Protein AF-T1EH08-F1 (afdb_monomer)

Secondary structure (DSSP, 8-state):
----EEEEE---HHHHHHTGGGGTTS-HHHHSHHHHHHHHHHHHHHH--SEEEEEEEEHHHIIIIIHHHHHHTTEEEEEEE-STT--EEEEEEEETTTEEEEEEEEEE---TT-SS--S--EEEEEEEEESS--TT--EEEEEEE----TT-HHHHHHHHHHHHHHHHHHTTT---EEEEEEE----TTSHHHHHHHHS---GGGS--

Radius of gyration: 17.55 Å; Cα contacts (8 Å, |Δi|>4): 389; chains: 1; bounding box: 38×43×42 Å

pLDDT: mean 95.05, std 6.43, range [56.0, 98.94]

Mean predicted aligned error: 3.6 Å

Sequence (208 aa):
FKFSVASYNVLSQNLLETNKYLYKKCHPKHLSWQFRKNLLKEELSYYQPDIICMQEVHKNEFSRFFLPELQKLGYFGLYKKRTSDKEDGCATFFKHDKFLCMSSKPMEFHCKGVEVLNRDNVGLLMLLKPVEKLKDFRLCVANTHLLFNPKRGDVKLAQLMTLMAGIDDLTDGEEQAVVLCGDFNSQPRSGLYDFLLSGRLDCKDVAI

InterPro domains:
  IPR005135 Endonuclease/exonuclease/phosphatase [PF03372] (6-202)
  IPR036691 Endonuclease/exonuclease/phosphatase superfamily [G3DSA:3.60.10.10] (1-208)
  IPR036691 Endonuclease/exonuclease/phosphatase superfamily [SSF56219] (3-198)
  IPR050410 CCR4/nocturin mRNA turnover and transcription [PTHR12121] (2-205)

Nearest PDB structures (foldseek):
  6rw0-assembly1_A  TM=9.410E-01  e=2.538E-24  Homo sapiens
  6rvz-assembly1_A  TM=9.467E-01  e=8.280E-24  Homo sapiens
  5dv2-assembly1_A  TM=9.115E-01  e=1.975E-18  Homo sapiens
  6mal-assembly1_A  TM=8.605E-01  e=1.060E-16  Homo sapiens
  6bt1-assembly1_A  TM=8.560E-01  e=6.050E-16  Homo sapiens

Structure (mmCIF, N/CA/C/O backbone):
data_AF-T1EH08-F1
#
_entry.id   AF-T1EH08-F1
#
loop_
_atom_site.group_PDB
_atom_site.id
_atom_site.type_symbol
_atom_site.label_atom_id
_atom_site.label_alt_id
_atom_site.label_comp_id
_atom_site.label_asym_id
_atom_site.label_entity_id
_atom_site.label_seq_id
_atom_site.pdbx_PDB_ins_code
_atom_site.Cartn_x
_atom_site.Cartn_y
_atom_site.Cartn_z
_atom_site.occupancy
_atom_site.B_iso_or_equiv
_atom_site.auth_seq_id
_atom_site.auth_comp_id
_atom_site.auth_asym_id
_atom_site.auth_atom_id
_atom_site.pdbx_PDB_model_num
ATOM 1 N N . PHE A 1 1 ? -21.492 2.351 12.518 1.00 85.88 1 PHE A N 1
ATOM 2 C CA . PHE A 1 1 ? -20.121 2.707 12.127 1.00 85.88 1 PHE A CA 1
ATOM 3 C C . PHE A 1 1 ? -20.011 2.870 10.613 1.00 85.88 1 PHE A C 1
ATOM 5 O O . PHE A 1 1 ? -20.432 1.979 9.883 1.00 85.88 1 PHE A O 1
ATOM 12 N N . LYS A 1 2 ? -19.500 4.010 10.136 1.00 92.62 2 LYS A N 1
ATOM 13 C CA . LYS A 1 2 ? -19.167 4.267 8.723 1.00 92.62 2 LYS A CA 1
ATOM 14 C C . LYS A 1 2 ? -17.731 4.772 8.668 1.00 92.62 2 LYS A C 1
ATOM 16 O O . LYS A 1 2 ? -17.344 5.550 9.538 1.00 92.62 2 LYS A O 1
ATOM 21 N N . PHE A 1 3 ? -16.982 4.361 7.654 1.00 96.56 3 PHE A N 1
ATOM 22 C CA . PHE A 1 3 ? -15.613 4.817 7.459 1.00 96.56 3 PHE A CA 1
ATOM 23 C C . PHE A 1 3 ? -15.257 4.913 5.976 1.00 96.56 3 PHE A C 1
ATOM 25 O O . PHE A 1 3 ? -15.929 4.316 5.133 1.00 96.56 3 PHE A O 1
ATOM 32 N N . SER A 1 4 ? -14.214 5.675 5.665 1.00 98.50 4 SER A N 1
ATOM 33 C CA . SER A 1 4 ? -13.666 5.833 4.315 1.00 98.50 4 SER A CA 1
ATOM 34 C C . SER A 1 4 ? -12.276 5.208 4.189 1.00 98.50 4 SER A C 1
ATOM 36 O O . SER A 1 4 ? -11.519 5.124 5.156 1.00 98.50 4 SER A O 1
ATOM 38 N N . VAL A 1 5 ? -11.936 4.768 2.977 1.00 98.75 5 VAL A N 1
ATOM 39 C CA . VAL A 1 5 ? -10.638 4.163 2.661 1.00 98.75 5 VAL A CA 1
ATOM 40 C C . VAL A 1 5 ? -10.083 4.803 1.398 1.00 98.75 5 VAL A C 1
ATOM 42 O O . VAL A 1 5 ? -10.815 4.968 0.424 1.00 98.75 5 VAL A O 1
ATOM 45 N N . ALA A 1 6 ? -8.791 5.118 1.395 1.00 98.75 6 ALA A N 1
ATOM 46 C CA . ALA A 1 6 ? -8.049 5.459 0.188 1.00 98.75 6 ALA A CA 1
ATOM 47 C C . ALA A 1 6 ? -6.958 4.419 -0.086 1.00 98.75 6 ALA A C 1
ATOM 49 O O . ALA A 1 6 ? -6.254 3.998 0.831 1.00 98.75 6 ALA A O 1
ATOM 50 N N . SER A 1 7 ? -6.789 4.047 -1.355 1.00 98.81 7 SER A N 1
ATOM 51 C CA . SER A 1 7 ? -5.643 3.278 -1.849 1.00 98.81 7 SER A CA 1
ATOM 52 C C . SER A 1 7 ? -4.893 4.134 -2.862 1.00 98.81 7 SER A C 1
ATOM 54 O O . SER A 1 7 ? -5.507 4.577 -3.832 1.00 98.81 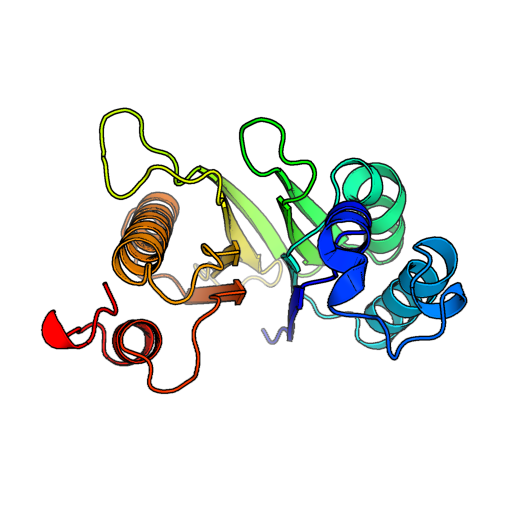7 SER A O 1
ATOM 56 N N . TYR A 1 8 ? -3.605 4.403 -2.635 1.00 98.75 8 TYR A N 1
ATOM 57 C CA . TYR A 1 8 ? -2.864 5.375 -3.437 1.00 98.75 8 TYR A CA 1
ATOM 58 C C . TYR A 1 8 ? -1.382 5.019 -3.621 1.00 98.75 8 TYR A C 1
ATOM 60 O O . TYR A 1 8 ? -0.586 5.071 -2.681 1.00 98.75 8 TYR A O 1
ATOM 68 N N . ASN A 1 9 ? -0.985 4.723 -4.858 1.00 98.75 9 ASN A N 1
ATOM 69 C CA . ASN A 1 9 ? 0.421 4.633 -5.239 1.00 98.75 9 ASN A CA 1
ATOM 70 C C . ASN A 1 9 ? 0.986 6.058 -5.401 1.00 98.75 9 ASN A C 1
ATOM 72 O O . ASN A 1 9 ? 0.584 6.790 -6.305 1.00 98.75 9 ASN A O 1
ATOM 76 N N . VAL A 1 10 ? 1.904 6.459 -4.513 1.00 98.56 10 VAL A N 1
ATOM 77 C CA . VAL A 1 10 ? 2.393 7.851 -4.416 1.00 98.56 10 VAL A CA 1
ATOM 78 C C . VAL A 1 10 ? 3.618 8.150 -5.288 1.00 98.56 1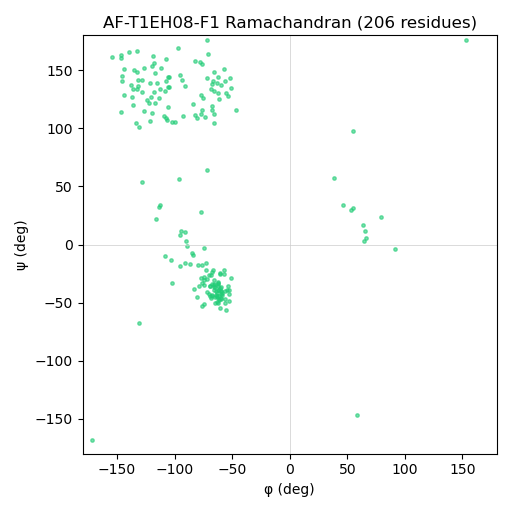0 VAL A C 1
ATOM 80 O O . VAL A 1 10 ? 4.142 9.270 -5.255 1.00 98.56 10 VAL A O 1
ATOM 83 N N . LEU A 1 11 ? 4.070 7.170 -6.077 1.00 98.56 11 LEU A N 1
ATOM 84 C CA . LEU A 1 11 ? 5.231 7.242 -6.962 1.00 98.56 11 LEU A CA 1
ATOM 85 C C . LEU A 1 11 ? 6.526 7.656 -6.239 1.00 98.56 11 LEU A C 1
ATOM 87 O O . LEU A 1 11 ? 6.830 8.845 -6.050 1.00 98.56 11 LEU A O 1
ATOM 91 N N . SER A 1 12 ? 7.344 6.667 -5.883 1.00 98.31 12 SER A N 1
ATOM 92 C CA . SER A 1 12 ? 8.634 6.902 -5.223 1.00 98.31 12 SER A CA 1
ATOM 93 C C . SER A 1 12 ? 9.543 7.758 -6.105 1.00 98.31 12 SER A C 1
ATOM 95 O O . SER A 1 12 ? 9.660 7.525 -7.309 1.00 98.31 12 SER A O 1
ATOM 97 N N . GLN A 1 13 ? 10.243 8.732 -5.512 1.00 98.25 13 GLN A N 1
ATOM 98 C CA . GLN A 1 13 ? 11.161 9.588 -6.268 1.00 98.25 13 GLN A CA 1
ATOM 99 C C . GLN A 1 13 ? 12.268 8.774 -6.952 1.00 98.25 13 GLN A C 1
ATOM 101 O O . GLN A 1 13 ? 12.571 9.026 -8.113 1.00 98.25 13 GLN A O 1
ATOM 106 N N . ASN A 1 14 ? 12.811 7.753 -6.286 1.00 96.94 14 ASN A N 1
ATOM 107 C CA . ASN A 1 14 ? 13.889 6.937 -6.851 1.00 96.94 14 ASN A CA 1
ATOM 108 C C . ASN A 1 14 ? 13.379 6.084 -8.020 1.00 96.94 14 ASN A C 1
ATOM 110 O O . ASN A 1 14 ? 14.089 5.904 -9.010 1.00 96.94 14 ASN A O 1
ATOM 114 N N . LEU A 1 15 ? 12.133 5.600 -7.947 1.00 97.19 15 LEU A N 1
ATOM 115 C CA . LEU A 1 15 ? 11.512 4.843 -9.037 1.00 97.19 15 LEU A CA 1
ATOM 116 C C . LEU A 1 15 ? 11.212 5.745 -10.236 1.00 97.19 15 LEU A C 1
ATOM 118 O O . LEU A 1 15 ? 11.531 5.372 -11.367 1.00 97.19 15 LEU A O 1
ATOM 122 N N . LEU A 1 16 ? 10.694 6.951 -9.987 1.00 98.06 16 LEU A N 1
ATOM 1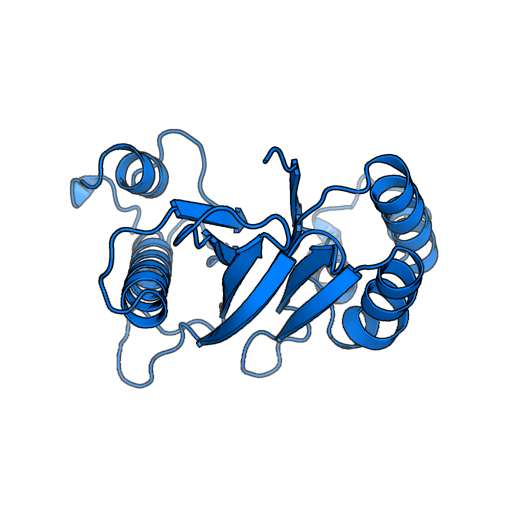23 C CA . LEU A 1 16 ? 10.508 7.986 -11.002 1.00 98.06 16 LEU A CA 1
ATOM 124 C C . LEU A 1 16 ? 11.837 8.307 -11.689 1.00 98.06 16 LEU A C 1
ATOM 126 O O . LEU A 1 16 ? 11.918 8.298 -12.915 1.00 98.06 16 LEU A O 1
ATOM 130 N N . GLU A 1 17 ? 12.888 8.572 -10.913 1.00 97.12 17 GLU A N 1
ATOM 131 C CA . GLU A 1 17 ? 14.189 8.974 -11.441 1.00 97.12 17 GLU A CA 1
ATOM 132 C C . GLU A 1 17 ? 14.868 7.873 -12.256 1.00 97.12 17 GLU A C 1
ATOM 134 O O . GLU A 1 17 ? 15.426 8.152 -13.320 1.00 97.12 17 GLU A O 1
ATOM 139 N N . THR A 1 18 ? 14.753 6.626 -11.801 1.00 96.56 18 THR A N 1
ATOM 140 C CA . THR A 1 18 ? 15.243 5.447 -12.529 1.00 96.56 18 THR A CA 1
ATOM 141 C C . THR A 1 18 ? 14.466 5.226 -13.831 1.00 96.56 18 THR A C 1
ATOM 143 O O . THR A 1 18 ? 15.026 4.768 -14.823 1.00 96.56 18 THR A O 1
ATOM 146 N N . ASN A 1 19 ? 13.187 5.615 -13.869 1.00 96.81 19 ASN A N 1
ATOM 147 C CA . ASN A 1 19 ? 12.303 5.443 -15.020 1.00 96.81 19 ASN A CA 1
ATOM 148 C C . ASN A 1 19 ? 11.896 6.776 -15.667 1.00 96.81 19 ASN A C 1
ATOM 150 O O . ASN A 1 19 ? 10.797 6.899 -16.209 1.00 96.81 19 ASN A O 1
ATOM 154 N N . LYS A 1 20 ? 12.788 7.781 -15.680 1.00 95.00 20 LYS A N 1
ATOM 155 C CA . LYS A 1 20 ? 12.513 9.124 -16.244 1.00 95.00 20 LYS A CA 1
ATOM 156 C C . LYS A 1 20 ? 11.947 9.093 -17.662 1.00 95.00 20 LYS A C 1
ATOM 158 O O . LYS A 1 20 ? 11.201 9.991 -18.050 1.00 95.00 20 LYS A O 1
ATOM 163 N N . TYR A 1 21 ? 12.282 8.063 -18.439 1.00 96.38 21 TYR A N 1
ATOM 164 C CA . TYR A 1 21 ? 11.788 7.887 -19.800 1.00 96.38 21 TYR A CA 1
ATOM 165 C C . TYR A 1 21 ? 10.256 7.765 -19.890 1.00 96.38 21 TYR A C 1
ATOM 167 O O . TYR A 1 21 ? 9.706 8.112 -20.935 1.00 96.38 21 TYR A O 1
ATOM 175 N N . LEU A 1 22 ? 9.576 7.341 -18.818 1.00 97.12 22 LEU A N 1
ATOM 176 C CA . LEU A 1 22 ? 8.112 7.275 -18.733 1.00 97.12 22 LEU A CA 1
ATOM 177 C C . LEU A 1 22 ? 7.463 8.664 -18.609 1.00 97.12 22 LEU A C 1
ATOM 179 O O . LEU A 1 22 ? 6.308 8.841 -18.985 1.00 97.12 22 LEU A O 1
ATOM 183 N N . TYR A 1 23 ? 8.212 9.669 -18.144 1.00 97.25 23 TYR A N 1
ATOM 184 C CA . TYR A 1 23 ? 7.686 10.987 -17.770 1.00 97.25 23 TYR A CA 1
ATOM 185 C C . TYR A 1 23 ? 8.220 12.129 -18.647 1.00 97.25 23 TYR A C 1
ATOM 187 O O . TYR A 1 23 ? 8.176 13.291 -18.254 1.00 97.25 23 TYR A O 1
ATOM 195 N N . LYS A 1 24 ? 8.704 11.830 -19.862 1.00 96.19 24 LYS A N 1
ATOM 196 C CA . LYS A 1 24 ? 9.315 12.821 -20.780 1.00 96.19 24 LYS A CA 1
ATOM 197 C C . LYS A 1 24 ? 8.407 14.004 -21.133 1.00 96.19 24 LYS A C 1
ATOM 199 O O . LYS A 1 24 ? 8.904 15.061 -21.500 1.00 96.19 24 LYS A O 1
ATOM 204 N N . LYS A 1 25 ? 7.086 13.818 -21.059 1.00 96.94 25 LYS A N 1
ATOM 205 C CA . LYS A 1 25 ? 6.087 14.860 -21.348 1.00 96.94 25 LYS A CA 1
ATOM 206 C C . LYS A 1 25 ? 5.803 15.771 -20.147 1.00 96.94 25 LYS A C 1
ATOM 208 O O . LYS A 1 25 ? 5.106 16.769 -20.298 1.00 96.94 25 LYS A O 1
ATOM 213 N N . CYS A 1 26 ? 6.307 15.437 -18.961 1.00 97.06 26 CYS A N 1
ATOM 214 C CA . CYS A 1 26 ? 6.100 16.218 -17.751 1.00 97.06 26 CYS A CA 1
ATOM 215 C C . CYS A 1 26 ? 7.219 17.248 -17.584 1.00 97.06 26 CYS A C 1
ATOM 217 O O . CYS A 1 26 ? 8.401 16.934 -17.727 1.00 97.06 26 CYS A O 1
ATOM 219 N N . HIS A 1 27 ? 6.856 18.477 -17.216 1.00 97.00 27 HIS A N 1
ATOM 220 C CA . HIS A 1 27 ? 7.847 19.503 -16.909 1.00 97.00 27 HIS A CA 1
ATOM 221 C C . HIS A 1 27 ? 8.703 19.072 -15.694 1.00 97.00 27 HIS A C 1
ATOM 223 O O . HIS A 1 27 ? 8.125 18.734 -14.656 1.00 97.00 27 HIS A O 1
ATOM 229 N N . PRO A 1 28 ? 10.052 19.131 -15.746 1.00 95.38 28 PRO A N 1
ATOM 230 C CA . PRO A 1 28 ? 10.927 18.606 -14.687 1.00 95.38 28 PRO A CA 1
ATOM 231 C C . PRO A 1 28 ? 10.630 19.143 -13.281 1.00 95.38 28 PRO A C 1
ATOM 233 O O . PRO A 1 28 ? 10.678 18.397 -12.305 1.00 95.38 28 PRO A O 1
ATOM 236 N N . LYS A 1 29 ? 10.240 20.422 -13.174 1.00 96.31 29 LYS A N 1
ATOM 237 C CA . LYS A 1 29 ? 9.790 21.037 -11.910 1.00 96.31 29 LYS A CA 1
ATOM 238 C C . LYS A 1 29 ? 8.678 20.226 -11.231 1.00 96.31 29 LYS A C 1
ATOM 240 O O . LYS A 1 29 ? 8.737 20.027 -10.020 1.00 96.31 29 LYS A O 1
ATOM 245 N N . HIS A 1 30 ? 7.705 19.737 -12.003 1.00 97.06 30 HIS A N 1
ATOM 246 C CA . HIS A 1 30 ? 6.550 18.997 -11.486 1.00 97.06 30 HIS A CA 1
ATOM 247 C C . HIS A 1 30 ? 6.895 17.555 -11.090 1.00 97.06 30 HIS A C 1
ATOM 249 O O . HIS A 1 30 ? 6.155 16.934 -10.338 1.00 97.06 30 HIS A O 1
ATOM 255 N N . LEU A 1 31 ? 8.029 17.033 -11.567 1.00 97.69 31 LEU A N 1
ATOM 256 C CA . LEU A 1 31 ? 8.534 15.707 -11.209 1.00 97.69 31 LEU A CA 1
ATOM 257 C C . LEU A 1 31 ? 9.384 15.714 -9.934 1.00 97.69 31 LEU A C 1
ATOM 259 O O . LEU A 1 31 ? 9.620 14.656 -9.352 1.00 97.69 31 LEU A O 1
ATOM 263 N N . SER A 1 32 ? 9.856 16.884 -9.498 1.00 97.81 32 SER A N 1
ATOM 264 C CA . SER A 1 32 ? 10.656 16.995 -8.279 1.00 97.81 32 SER A CA 1
ATOM 265 C C . SER A 1 32 ? 9.852 16.573 -7.048 1.00 97.81 32 SER A C 1
ATOM 267 O O . SER A 1 32 ? 8.687 16.949 -6.891 1.00 97.81 32 SER A O 1
ATOM 269 N N . TRP A 1 33 ? 10.487 15.835 -6.136 1.00 98.12 33 TRP A N 1
ATOM 270 C CA . TRP A 1 33 ? 9.837 15.411 -4.895 1.00 98.12 33 TRP A CA 1
ATOM 271 C C . TRP A 1 33 ? 9.301 16.596 -4.086 1.00 98.12 33 TRP A C 1
ATOM 273 O O . TRP A 1 33 ? 8.190 16.544 -3.570 1.00 98.12 33 TRP A O 1
ATOM 283 N N . GLN A 1 34 ? 10.056 17.697 -4.035 1.00 97.31 34 GLN A N 1
ATOM 284 C CA . GLN A 1 34 ? 9.657 18.903 -3.311 1.00 97.31 34 GLN A CA 1
ATOM 285 C C . GLN A 1 34 ? 8.337 19.491 -3.825 1.00 97.31 34 GLN A C 1
ATOM 287 O O . GLN A 1 34 ? 7.550 19.990 -3.026 1.00 97.31 34 GLN A O 1
ATOM 292 N N . PHE A 1 35 ? 8.088 19.423 -5.135 1.00 98.00 35 PHE A N 1
ATOM 293 C CA . PHE A 1 35 ? 6.822 19.855 -5.717 1.00 98.00 35 PHE A CA 1
ATOM 294 C C . PHE A 1 35 ? 5.708 18.841 -5.432 1.00 98.00 35 PHE A C 1
ATOM 296 O O . PHE A 1 35 ? 4.664 19.205 -4.895 1.00 98.00 35 PHE A O 1
ATOM 303 N N . ARG A 1 36 ? 5.946 17.556 -5.733 1.00 98.50 36 ARG A N 1
ATOM 304 C CA . ARG A 1 36 ? 4.927 16.499 -5.610 1.00 98.50 36 ARG A CA 1
ATOM 305 C C . ARG A 1 36 ? 4.455 16.292 -4.175 1.00 98.50 36 ARG A C 1
ATOM 307 O O . ARG A 1 36 ? 3.259 16.155 -3.953 1.00 98.50 36 ARG A O 1
ATOM 314 N N . LYS A 1 37 ? 5.363 16.309 -3.195 1.00 97.94 37 LYS A N 1
ATOM 315 C CA . LYS A 1 37 ? 5.004 16.070 -1.791 1.00 97.94 37 LYS A CA 1
ATOM 316 C C . LYS A 1 37 ? 4.044 17.123 -1.239 1.00 97.94 37 LYS A C 1
ATOM 318 O O . LYS A 1 37 ? 3.199 16.790 -0.419 1.00 97.94 37 LYS A O 1
ATOM 323 N N . ASN A 1 38 ? 4.131 18.371 -1.704 1.00 97.62 38 ASN A N 1
ATOM 324 C CA . ASN A 1 38 ? 3.203 19.418 -1.280 1.00 97.62 38 ASN A CA 1
ATOM 325 C C . ASN A 1 38 ? 1.786 19.133 -1.796 1.00 97.62 38 ASN A C 1
ATOM 327 O O . ASN A 1 38 ? 0.846 19.192 -1.012 1.00 97.62 38 ASN A O 1
ATOM 331 N N . LEU A 1 39 ? 1.653 18.715 -3.059 1.00 98.25 39 LEU A N 1
ATOM 332 C CA . LEU A 1 39 ? 0.364 18.312 -3.630 1.00 98.25 39 LEU A CA 1
ATOM 333 C C . LEU A 1 39 ? -0.211 17.075 -2.929 1.00 98.25 39 LEU A C 1
ATOM 335 O O . LEU A 1 39 ? -1.384 17.062 -2.576 1.00 98.25 39 LEU A O 1
ATOM 339 N N . LEU A 1 40 ? 0.625 16.068 -2.655 1.00 98.44 40 LEU A N 1
ATOM 340 C CA . LEU A 1 40 ? 0.214 14.883 -1.894 1.00 98.44 40 LEU A CA 1
ATOM 341 C C . LEU A 1 40 ? -0.279 15.263 -0.492 1.00 98.44 40 LEU A C 1
ATOM 343 O O . LEU A 1 40 ? -1.296 14.751 -0.033 1.00 98.44 40 LEU A O 1
ATOM 347 N N . LYS A 1 41 ? 0.416 16.179 0.194 1.00 98.00 41 LYS A N 1
ATOM 348 C CA . LYS A 1 41 ? -0.019 16.682 1.501 1.00 98.00 41 LYS A CA 1
ATOM 349 C C . LYS A 1 41 ? -1.373 17.381 1.409 1.00 98.00 41 LYS A C 1
ATOM 351 O O . LYS A 1 41 ? -2.227 17.124 2.256 1.00 98.00 41 LYS A O 1
ATOM 356 N N . GLU A 1 42 ? -1.555 18.266 0.432 1.00 98.00 42 GLU A N 1
ATOM 357 C CA . GLU A 1 42 ? -2.814 18.987 0.218 1.00 98.00 42 GLU A CA 1
ATOM 358 C C . GLU A 1 42 ? -3.969 18.013 -0.037 1.00 98.00 42 GLU A C 1
ATOM 360 O O . GLU A 1 42 ? -4.993 18.094 0.637 1.00 98.00 42 GLU A O 1
ATOM 365 N N . GLU A 1 43 ? -3.771 17.030 -0.916 1.00 98.31 43 GLU A N 1
ATOM 366 C CA . GLU A 1 43 ? -4.766 16.010 -1.249 1.00 98.31 43 GLU A CA 1
ATOM 367 C C . GLU A 1 43 ? -5.163 15.158 -0.031 1.00 98.31 43 GLU A C 1
ATOM 369 O O . GLU A 1 43 ? -6.348 15.005 0.276 1.00 98.31 43 GLU A O 1
ATOM 374 N N . LEU A 1 44 ? -4.180 14.661 0.729 1.00 97.75 44 LEU A N 1
ATOM 375 C CA . LEU A 1 44 ? -4.425 13.870 1.940 1.00 97.75 44 LEU A CA 1
ATOM 376 C C . LEU A 1 44 ? -5.101 14.690 3.050 1.00 97.75 44 LEU A C 1
ATOM 378 O O . LEU A 1 44 ? -5.938 14.163 3.786 1.00 97.75 44 LEU A O 1
ATOM 382 N N . SER A 1 45 ? -4.765 15.978 3.158 1.00 97.19 45 SER A N 1
ATOM 383 C CA . SER A 1 45 ? -5.369 16.901 4.131 1.00 97.19 45 SER A CA 1
ATOM 384 C C . SER A 1 45 ? -6.786 17.320 3.742 1.00 97.19 45 SER A C 1
ATOM 386 O O . SER A 1 45 ? -7.587 17.640 4.619 1.00 97.19 45 SER A O 1
ATOM 388 N N . TYR A 1 46 ? -7.097 17.325 2.445 1.00 98.06 46 TYR A N 1
ATOM 389 C CA . TYR A 1 46 ? -8.424 17.635 1.930 1.00 98.06 46 TYR A CA 1
ATOM 390 C C . TYR A 1 46 ? -9.391 16.465 2.136 1.00 98.06 46 TYR A C 1
ATOM 392 O O . TYR A 1 46 ? -10.450 16.648 2.732 1.00 98.06 46 TYR A O 1
ATOM 400 N N . TYR A 1 47 ? -9.021 15.255 1.696 1.00 98.19 47 TYR A N 1
ATOM 401 C CA . TYR A 1 47 ? -9.923 14.099 1.760 1.00 98.19 47 TYR A CA 1
ATOM 402 C C . TYR A 1 47 ? -10.015 13.458 3.149 1.00 98.19 47 TYR A C 1
ATOM 404 O O . TYR A 1 47 ? -11.079 12.963 3.509 1.00 98.19 47 TYR A O 1
ATOM 412 N N . GLN A 1 48 ? -8.908 13.432 3.903 1.00 98.06 48 GLN A N 1
ATOM 413 C CA . GLN A 1 48 ? -8.785 12.805 5.230 1.00 98.06 48 GLN A CA 1
ATOM 414 C C . GLN A 1 48 ? -9.548 11.473 5.395 1.00 98.06 48 GLN A C 1
ATOM 416 O O . GLN A 1 48 ? -10.399 11.359 6.282 1.00 98.06 48 GLN A O 1
ATOM 421 N N . PRO A 1 49 ? -9.274 10.463 4.554 1.00 98.50 49 PRO A N 1
ATOM 422 C CA . PRO A 1 49 ? -9.948 9.176 4.654 1.00 98.50 49 PRO A CA 1
ATOM 423 C C . PRO A 1 49 ? -9.591 8.462 5.964 1.00 98.50 49 PRO A C 1
ATOM 425 O O . PRO A 1 49 ? -8.477 8.576 6.455 1.00 98.50 49 PRO A O 1
ATOM 428 N N . ASP A 1 50 ? -10.491 7.665 6.527 1.00 98.69 50 ASP A N 1
ATOM 429 C CA . ASP A 1 50 ? -10.247 7.057 7.843 1.00 98.69 50 ASP A CA 1
ATOM 430 C C . ASP A 1 50 ? -9.127 6.011 7.843 1.00 98.69 50 ASP A C 1
ATOM 432 O O . ASP A 1 50 ? -8.491 5.786 8.875 1.00 98.69 50 ASP A O 1
ATOM 436 N N . ILE A 1 51 ? -8.884 5.388 6.688 1.00 98.88 51 ILE A N 1
ATOM 437 C CA . ILE A 1 51 ? -7.798 4.441 6.432 1.00 98.88 51 ILE A CA 1
ATOM 438 C C . ILE A 1 51 ? -7.109 4.828 5.117 1.00 98.88 51 ILE A C 1
ATOM 440 O O . ILE A 1 51 ? -7.773 5.056 4.105 1.00 98.88 51 ILE A O 1
ATOM 444 N N . ILE A 1 52 ? -5.775 4.865 5.102 1.00 98.94 52 ILE A N 1
ATOM 445 C CA . ILE A 1 52 ? -4.973 5.130 3.902 1.00 98.94 52 ILE A CA 1
ATOM 446 C C . ILE A 1 52 ? -4.015 3.967 3.663 1.00 98.94 52 ILE A C 1
ATOM 448 O O . ILE A 1 52 ? -3.161 3.683 4.497 1.00 98.94 52 ILE A O 1
ATOM 452 N N . CYS A 1 53 ? -4.113 3.336 2.500 1.00 98.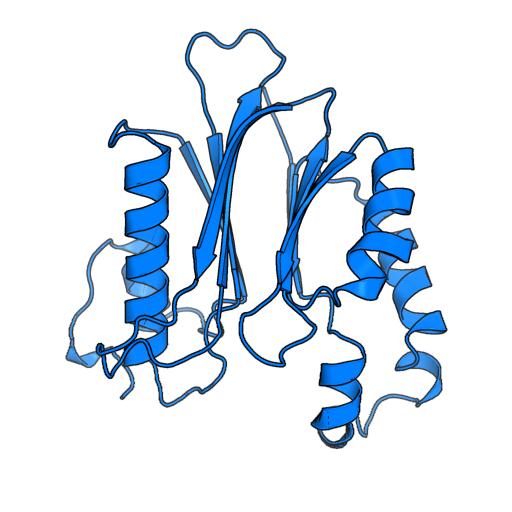94 53 CYS A N 1
ATOM 453 C CA . CYS A 1 53 ? -3.194 2.316 2.012 1.00 98.94 53 CYS A CA 1
ATOM 454 C C . CYS A 1 53 ? -2.327 2.914 0.901 1.00 98.94 53 CYS A C 1
ATOM 456 O O . CYS A 1 53 ? -2.813 3.153 -0.200 1.00 98.94 53 CYS A O 1
ATOM 458 N N . MET A 1 54 ? -1.051 3.170 1.178 1.00 98.88 54 MET A N 1
ATOM 459 C CA . MET A 1 54 ? -0.119 3.736 0.202 1.00 98.88 54 MET A CA 1
ATOM 460 C C . MET A 1 54 ? 0.857 2.695 -0.339 1.00 98.88 54 MET A C 1
ATOM 462 O O . MET A 1 54 ? 1.333 1.842 0.417 1.00 98.88 54 MET A O 1
ATOM 466 N N . GLN A 1 55 ? 1.199 2.816 -1.621 1.00 98.88 55 GLN A N 1
ATOM 467 C CA . GLN A 1 55 ? 2.244 2.043 -2.301 1.00 98.88 55 GLN A CA 1
ATOM 468 C C . GLN A 1 55 ? 3.342 2.974 -2.833 1.00 98.88 55 GLN A C 1
ATOM 470 O O . GLN A 1 55 ? 3.134 4.179 -2.949 1.00 98.88 55 GLN A O 1
ATOM 475 N N . GLU A 1 56 ? 4.517 2.415 -3.136 1.00 98.75 56 GLU A N 1
ATOM 476 C CA . GLU A 1 56 ? 5.722 3.160 -3.541 1.00 98.75 56 GLU A CA 1
ATOM 477 C C . GLU A 1 56 ? 6.153 4.256 -2.550 1.00 98.75 56 GLU A C 1
ATOM 479 O O . GLU A 1 56 ? 6.750 5.273 -2.912 1.00 98.75 56 GLU A O 1
ATOM 484 N N . VAL A 1 57 ? 5.891 4.050 -1.261 1.00 98.81 57 VAL A N 1
ATOM 485 C CA . VAL A 1 57 ? 6.342 4.980 -0.227 1.00 98.81 57 VAL A CA 1
ATOM 486 C C . VAL A 1 57 ? 7.829 4.758 0.006 1.00 98.81 57 VAL A C 1
ATOM 488 O O . VAL A 1 57 ? 8.230 3.692 0.458 1.00 98.81 57 VAL A O 1
ATOM 491 N N . HIS A 1 58 ? 8.661 5.755 -0.281 1.00 98.69 58 HIS A N 1
ATOM 492 C CA . HIS A 1 58 ? 10.096 5.681 -0.006 1.00 98.69 58 HIS A CA 1
ATOM 493 C C . HIS A 1 58 ? 10.383 5.676 1.510 1.00 98.69 58 HIS A C 1
ATOM 495 O O . HIS A 1 58 ? 9.806 6.466 2.257 1.00 98.69 58 HIS A O 1
ATOM 501 N N . LYS A 1 59 ? 11.327 4.845 1.976 1.00 98.44 59 LYS A N 1
ATOM 502 C CA . LYS A 1 59 ? 11.627 4.611 3.408 1.00 98.44 59 LYS A CA 1
ATOM 503 C C . LYS A 1 59 ? 11.924 5.893 4.201 1.00 98.44 59 LYS A C 1
ATOM 505 O O . LYS A 1 59 ? 11.487 6.047 5.342 1.00 98.44 59 LYS A O 1
ATOM 510 N N . ASN A 1 60 ? 12.652 6.832 3.591 1.00 98.25 60 ASN A N 1
ATOM 511 C CA . ASN A 1 60 ? 12.986 8.100 4.241 1.00 98.25 60 ASN A CA 1
ATOM 512 C C . ASN A 1 60 ? 11.782 9.044 4.249 1.00 98.25 60 ASN A C 1
ATOM 514 O O . ASN A 1 60 ? 11.601 9.785 5.207 1.00 98.25 60 ASN A O 1
ATOM 518 N N . GLU A 1 61 ? 10.939 8.994 3.217 1.00 98.44 61 GLU A N 1
ATOM 519 C CA . GLU A 1 61 ? 9.759 9.855 3.128 1.00 98.44 61 GLU A CA 1
ATOM 520 C C . GLU A 1 61 ? 8.636 9.361 4.032 1.00 98.44 61 GLU A C 1
ATOM 522 O O . GLU A 1 61 ? 7.895 10.176 4.571 1.00 98.44 61 GLU A O 1
ATOM 527 N N . PHE A 1 62 ? 8.548 8.051 4.293 1.00 98.69 62 PHE A N 1
ATOM 528 C CA . PHE A 1 62 ? 7.678 7.533 5.345 1.00 98.69 62 PHE A CA 1
ATOM 529 C C . PHE A 1 62 ? 7.996 8.196 6.691 1.00 98.69 62 PHE A C 1
ATOM 531 O O . PHE A 1 62 ? 7.126 8.819 7.291 1.00 98.69 62 PHE A O 1
ATOM 538 N N . SER A 1 63 ? 9.252 8.110 7.138 1.00 98.25 63 SER A N 1
ATOM 539 C CA . SER A 1 63 ? 9.657 8.581 8.470 1.00 98.25 63 SER A CA 1
ATOM 540 C C . SER A 1 63 ? 9.748 10.104 8.589 1.00 98.25 63 SER A C 1
ATOM 542 O O . SER A 1 63 ? 9.435 10.649 9.643 1.00 98.25 63 SER A O 1
ATOM 544 N N . ARG A 1 64 ? 10.169 10.806 7.530 1.00 98.25 64 ARG A N 1
ATOM 545 C CA . ARG A 1 64 ? 10.424 12.257 7.571 1.00 98.25 64 ARG A CA 1
ATOM 546 C C . ARG A 1 64 ? 9.250 13.110 7.103 1.00 98.25 64 ARG A C 1
ATOM 548 O O . ARG A 1 64 ? 9.240 14.303 7.391 1.00 98.25 64 ARG A O 1
ATOM 555 N N . PHE A 1 65 ? 8.299 12.534 6.370 1.00 98.56 65 PHE A N 1
ATOM 556 C CA . PHE A 1 65 ? 7.205 13.283 5.756 1.00 98.56 65 PHE A CA 1
ATOM 557 C C . PHE A 1 65 ? 5.836 12.658 6.038 1.00 98.56 65 PHE A C 1
ATOM 559 O O . PHE A 1 65 ? 5.060 13.248 6.783 1.00 98.56 65 PHE A O 1
ATOM 566 N N . PHE A 1 66 ? 5.530 11.470 5.511 1.00 98.69 66 PHE A N 1
ATOM 567 C CA . PHE A 1 66 ? 4.174 10.914 5.606 1.00 98.69 66 PHE A CA 1
ATOM 568 C C . PHE A 1 66 ? 3.738 10.669 7.052 1.00 98.69 66 PHE A C 1
ATOM 570 O O . PHE A 1 66 ? 2.669 11.128 7.444 1.00 98.69 66 PHE A O 1
ATOM 577 N N . LEU A 1 67 ? 4.563 9.993 7.857 1.00 98.69 67 LEU A N 1
ATOM 578 C CA . LEU A 1 67 ? 4.242 9.710 9.254 1.00 98.69 67 LEU A CA 1
ATOM 579 C C . LEU A 1 67 ? 4.046 10.989 10.086 1.00 98.69 67 LEU A C 1
ATOM 581 O O . LEU A 1 67 ? 2.965 11.127 10.655 1.00 98.69 67 LEU A O 1
ATOM 585 N N . PRO A 1 68 ? 4.994 11.946 10.147 1.00 98.50 68 PRO A N 1
ATOM 586 C CA . PRO A 1 68 ? 4.804 13.147 10.958 1.00 98.50 68 PRO A CA 1
ATOM 587 C C . PRO A 1 68 ? 3.667 14.048 10.456 1.00 98.50 68 PRO A C 1
ATOM 589 O O . PRO A 1 68 ? 2.992 14.669 11.273 1.00 98.50 68 PRO A O 1
ATOM 592 N N . GLU A 1 69 ? 3.418 14.140 9.144 1.00 98.38 69 GLU A N 1
ATOM 593 C CA . GLU A 1 69 ? 2.304 14.945 8.624 1.00 98.38 69 GLU A CA 1
ATOM 594 C C . GLU A 1 69 ? 0.943 14.298 8.908 1.00 98.38 69 GLU A C 1
ATOM 596 O O . GLU A 1 69 ? 0.017 14.990 9.324 1.00 98.38 69 GLU A O 1
ATOM 601 N N . LEU A 1 70 ? 0.819 12.976 8.763 1.00 98.62 70 LEU A N 1
ATOM 602 C CA . LEU A 1 70 ? -0.428 12.271 9.061 1.00 98.62 70 LEU A CA 1
ATOM 603 C C . LEU A 1 70 ? -0.667 12.137 10.574 1.00 98.62 70 LEU A C 1
ATOM 605 O O . LEU A 1 70 ? -1.808 12.216 11.016 1.00 98.62 70 LEU A O 1
ATOM 609 N N . GLN A 1 71 ? 0.370 12.047 11.406 1.00 98.56 71 GLN A N 1
ATOM 610 C CA . GLN A 1 71 ? 0.205 12.086 12.866 1.00 98.56 71 GLN A CA 1
ATOM 611 C C . GLN A 1 71 ? -0.429 13.395 13.350 1.00 98.56 71 GLN A C 1
ATOM 613 O O . GLN A 1 71 ? -1.287 13.365 14.229 1.00 98.56 71 GLN A O 1
ATOM 618 N N . LYS A 1 72 ? -0.094 14.539 12.732 1.00 98.25 72 LYS A N 1
ATOM 619 C CA . LYS A 1 72 ? -0.761 15.829 13.017 1.00 98.25 72 LYS A CA 1
ATOM 620 C C . LYS A 1 72 ? -2.259 15.795 12.712 1.00 98.25 72 LYS A C 1
ATOM 622 O O . LYS A 1 72 ? -3.019 16.556 13.299 1.00 98.25 72 LYS A O 1
ATOM 627 N N . LEU A 1 73 ? -2.674 14.919 11.799 1.00 98.31 73 LEU A N 1
ATOM 628 C CA . LEU A 1 73 ? -4.067 14.691 11.433 1.00 98.31 73 LEU A CA 1
ATOM 629 C C . LEU A 1 73 ? -4.698 13.528 12.223 1.00 98.31 73 LEU A C 1
ATOM 631 O O . LEU A 1 73 ? -5.785 13.091 11.862 1.00 98.31 73 LEU A O 1
ATOM 635 N N . GLY A 1 74 ? -4.058 13.006 13.274 1.00 98.50 74 GLY A N 1
ATOM 636 C CA . GLY A 1 74 ? -4.623 11.948 14.122 1.00 98.50 74 GLY A CA 1
ATOM 637 C C . GLY A 1 74 ? -4.518 10.536 13.539 1.00 98.50 74 GLY A C 1
ATOM 638 O O . GLY A 1 74 ? -5.306 9.658 13.892 1.00 98.50 74 GLY A O 1
ATOM 639 N N . TYR A 1 75 ? -3.570 10.293 12.632 1.00 98.81 75 TYR A N 1
ATOM 640 C CA . TYR A 1 75 ? -3.317 8.947 12.123 1.00 98.81 75 TYR A CA 1
ATOM 641 C C . TYR A 1 75 ? -2.224 8.231 12.913 1.00 98.81 75 TYR A C 1
ATOM 643 O O . TYR A 1 75 ? -1.181 8.799 13.237 1.00 98.81 75 TYR A O 1
ATOM 651 N N . PHE A 1 76 ? -2.428 6.937 13.122 1.00 98.50 76 PHE A N 1
ATOM 652 C CA . PHE A 1 76 ? -1.364 5.977 13.381 1.00 98.50 76 PHE A CA 1
ATOM 653 C C . PHE A 1 76 ? -0.972 5.304 12.063 1.00 98.50 76 PHE A C 1
ATOM 655 O O . PHE A 1 76 ? -1.832 5.100 11.209 1.00 98.50 76 PHE A O 1
ATOM 662 N N . GLY A 1 77 ? 0.304 4.955 11.879 1.00 98.19 77 GLY A N 1
ATOM 663 C CA . GLY A 1 77 ? 0.779 4.362 10.631 1.00 98.19 77 GLY A CA 1
ATOM 664 C C . GLY A 1 77 ? 1.888 3.339 10.808 1.00 98.19 77 GLY A C 1
ATOM 665 O O . GLY A 1 77 ? 2.807 3.546 11.598 1.00 98.19 77 GLY A O 1
ATOM 666 N N . LEU A 1 78 ? 1.821 2.268 10.020 1.00 98.69 78 LEU A N 1
ATOM 667 C CA . LEU A 1 78 ? 2.870 1.258 9.889 1.00 98.69 78 LEU A CA 1
ATOM 668 C C . LEU A 1 78 ? 3.399 1.215 8.457 1.00 98.69 78 LEU A C 1
ATOM 670 O O . LEU A 1 78 ? 2.708 1.581 7.507 1.00 98.69 78 LEU A O 1
ATOM 674 N N . TYR A 1 79 ? 4.632 0.738 8.308 1.00 98.88 79 TYR A N 1
ATOM 675 C CA . TYR A 1 79 ? 5.325 0.659 7.028 1.00 98.88 79 TYR A CA 1
ATOM 676 C C . TYR A 1 79 ? 6.066 -0.660 6.875 1.00 98.88 79 TYR A C 1
ATOM 678 O O . TYR A 1 79 ? 6.770 -1.104 7.783 1.00 98.88 79 TYR A O 1
ATOM 686 N N . LYS A 1 80 ? 5.963 -1.245 5.682 1.00 98.75 80 LYS A N 1
ATOM 687 C CA . LYS A 1 80 ? 6.764 -2.383 5.248 1.00 98.75 80 LYS A CA 1
ATOM 688 C C . LYS A 1 80 ? 7.531 -2.011 3.983 1.00 98.75 80 LYS A C 1
ATOM 690 O O . LYS A 1 80 ? 6.963 -1.947 2.894 1.00 98.75 80 LYS A O 1
ATOM 695 N N . LYS A 1 81 ? 8.843 -1.806 4.136 1.00 98.69 81 LYS A N 1
ATOM 696 C CA . LYS A 1 81 ? 9.785 -1.693 3.012 1.00 98.69 81 LYS A CA 1
ATOM 697 C C . LYS A 1 81 ? 9.811 -3.003 2.229 1.00 98.69 81 LYS A C 1
ATOM 699 O O . LYS A 1 81 ? 9.788 -4.079 2.833 1.00 98.69 81 LYS A O 1
ATOM 704 N N . ARG A 1 82 ? 9.953 -2.905 0.910 1.00 98.44 82 ARG A N 1
ATOM 705 C CA . ARG A 1 82 ? 10.362 -4.033 0.073 1.00 98.44 82 ARG A CA 1
ATOM 706 C C . ARG A 1 82 ? 11.703 -4.606 0.529 1.00 98.44 82 ARG A C 1
ATOM 708 O O . ARG A 1 82 ? 12.543 -3.901 1.102 1.00 98.44 82 ARG A O 1
ATOM 715 N N . THR A 1 83 ? 11.891 -5.898 0.301 1.00 97.44 83 THR A N 1
ATOM 716 C CA . THR A 1 83 ? 13.111 -6.618 0.682 1.00 97.44 83 THR A CA 1
ATOM 717 C C . THR A 1 83 ? 14.295 -6.223 -0.202 1.00 97.44 83 THR A C 1
ATOM 719 O O . THR A 1 83 ? 14.164 -5.411 -1.124 1.00 97.44 83 THR A O 1
ATOM 722 N N . SER A 1 84 ? 15.475 -6.766 0.108 1.00 95.38 84 SER A N 1
ATOM 723 C CA . SER A 1 84 ? 16.717 -6.472 -0.615 1.00 95.38 84 SER A CA 1
ATOM 724 C C . SER A 1 84 ? 17.061 -4.965 -0.603 1.00 95.38 84 SER A C 1
ATOM 726 O O . SER A 1 84 ? 16.786 -4.246 0.369 1.00 95.38 84 SER A O 1
ATOM 728 N N . ASP A 1 85 ? 17.676 -4.491 -1.681 1.00 94.44 85 ASP A N 1
ATOM 729 C CA . ASP A 1 85 ? 18.147 -3.128 -1.935 1.00 94.44 85 ASP A CA 1
ATOM 730 C C . ASP A 1 85 ? 17.035 -2.111 -2.246 1.00 94.44 85 ASP A C 1
ATOM 732 O O . ASP A 1 85 ? 17.306 -0.921 -2.397 1.00 94.44 85 ASP A O 1
ATOM 736 N N . LYS A 1 86 ? 15.773 -2.548 -2.328 1.00 96.81 86 LYS A N 1
ATOM 737 C CA . LYS A 1 86 ? 14.640 -1.675 -2.657 1.00 96.81 86 LYS A CA 1
ATOM 738 C C . LYS A 1 86 ? 14.404 -0.654 -1.550 1.00 96.81 86 LYS A C 1
ATOM 740 O O . LYS A 1 86 ? 14.516 -0.964 -0.364 1.00 96.81 86 LYS A O 1
ATOM 745 N N . GLU A 1 87 ? 14.073 0.577 -1.917 1.00 97.50 87 GLU A N 1
ATOM 746 C CA . GLU A 1 87 ? 13.940 1.674 -0.947 1.00 97.50 87 GLU A CA 1
ATOM 747 C C . GLU A 1 87 ? 12.496 2.115 -0.717 1.00 97.50 87 GLU A C 1
ATOM 749 O O . GLU A 1 87 ? 12.230 2.871 0.215 1.00 97.50 87 GLU A O 1
ATOM 754 N N . ASP A 1 88 ? 11.571 1.619 -1.530 1.00 98.50 88 ASP A N 1
ATOM 755 C CA . ASP A 1 88 ? 10.134 1.830 -1.434 1.00 98.50 88 ASP A CA 1
ATOM 756 C C . ASP A 1 88 ? 9.409 0.675 -0.721 1.00 98.50 88 ASP A C 1
ATOM 758 O O . ASP A 1 88 ? 9.979 -0.388 -0.452 1.00 98.50 88 ASP A O 1
ATOM 762 N N . GLY A 1 89 ? 8.136 0.884 -0.397 1.00 98.75 89 GLY A N 1
ATOM 763 C CA . GLY A 1 89 ? 7.305 -0.096 0.289 1.00 98.75 89 GLY A CA 1
ATOM 764 C C . GLY A 1 89 ? 5.836 0.299 0.374 1.00 98.75 89 GLY A C 1
ATOM 765 O O . GLY A 1 89 ? 5.386 1.243 -0.280 1.00 98.75 89 GLY A O 1
ATOM 766 N N . CYS A 1 90 ? 5.100 -0.438 1.202 1.00 98.88 90 CYS A N 1
ATOM 767 C CA . CYS A 1 90 ? 3.693 -0.181 1.498 1.00 98.88 90 CYS A CA 1
ATOM 768 C C . CYS A 1 90 ? 3.550 0.442 2.889 1.00 98.88 90 CYS A C 1
ATOM 770 O O . CYS A 1 90 ? 4.171 -0.030 3.843 1.00 98.88 90 CYS A O 1
ATOM 772 N N . ALA A 1 91 ? 2.718 1.475 3.011 1.00 98.88 91 ALA A N 1
ATOM 773 C CA . ALA A 1 91 ? 2.354 2.074 4.292 1.00 98.88 91 ALA A CA 1
ATOM 774 C C . ALA A 1 91 ? 0.841 2.005 4.494 1.00 98.88 91 ALA A C 1
ATOM 776 O O . ALA A 1 91 ? 0.087 2.264 3.559 1.00 98.88 91 ALA A O 1
ATOM 777 N N . THR A 1 92 ? 0.402 1.691 5.706 1.00 98.88 92 THR A N 1
ATOM 778 C CA . THR A 1 92 ? -1.017 1.707 6.065 1.00 98.88 92 THR A CA 1
ATOM 779 C C . THR A 1 92 ? -1.204 2.619 7.263 1.00 98.88 92 THR A C 1
ATOM 781 O O . THR A 1 92 ? -0.547 2.441 8.289 1.00 98.88 92 THR A O 1
ATOM 784 N N . PHE A 1 93 ? -2.084 3.604 7.112 1.00 98.88 93 PHE A N 1
ATOM 785 C CA . PHE A 1 93 ? -2.452 4.564 8.143 1.00 98.88 93 PHE A CA 1
ATOM 786 C C . PHE A 1 93 ? -3.928 4.417 8.494 1.00 98.88 93 PHE A C 1
ATOM 788 O O . PHE A 1 93 ? -4.738 4.125 7.617 1.00 98.88 93 PHE A O 1
ATOM 795 N N . PHE A 1 94 ? -4.292 4.668 9.748 1.00 98.81 94 PHE A N 1
ATOM 796 C CA . PHE A 1 94 ? -5.686 4.767 10.175 1.00 98.81 94 PHE A CA 1
ATOM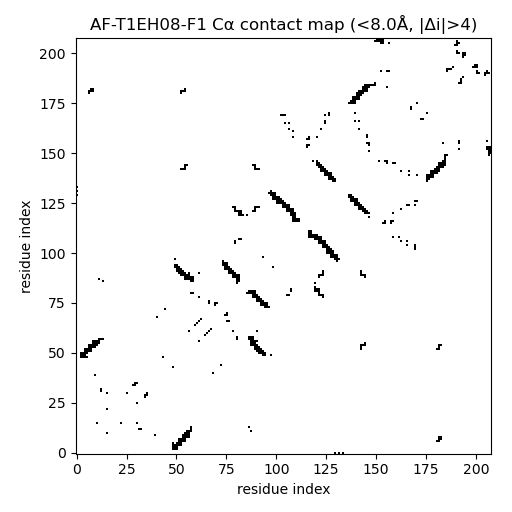 797 C C . PHE A 1 94 ? -5.858 5.842 11.251 1.00 98.81 94 PHE A C 1
ATOM 799 O O . PHE A 1 94 ? -4.940 6.110 12.028 1.00 98.81 94 PHE A O 1
AT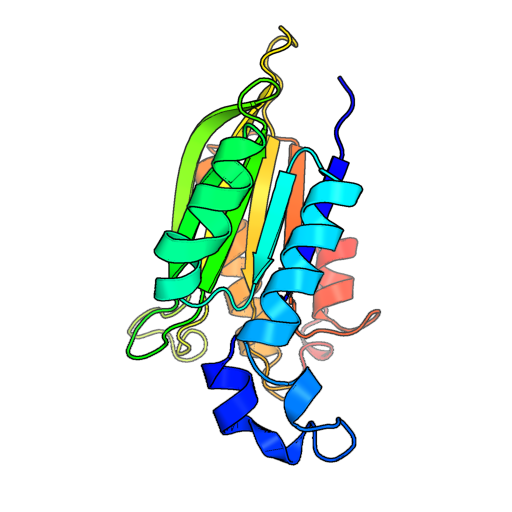OM 806 N N . LYS A 1 95 ? -7.042 6.449 11.306 1.00 98.56 95 LYS A N 1
ATOM 807 C CA . LYS A 1 95 ? -7.439 7.417 12.335 1.00 98.56 95 LYS A CA 1
ATOM 808 C C . LYS A 1 95 ? -7.568 6.734 13.705 1.00 98.56 95 LYS A C 1
ATOM 810 O O . LYS A 1 95 ? -8.406 5.845 13.880 1.00 98.56 95 LYS A O 1
ATOM 815 N N . HIS A 1 96 ? -6.734 7.120 14.673 1.00 96.69 96 HIS A N 1
ATOM 816 C CA . HIS A 1 96 ? -6.645 6.425 15.969 1.00 96.69 96 HIS A CA 1
ATOM 817 C C . HIS A 1 96 ? -7.858 6.662 16.887 1.00 96.69 96 HIS A C 1
ATOM 819 O O . HIS A 1 96 ? -8.048 5.945 17.864 1.00 96.69 96 HIS A O 1
ATOM 825 N N . ASP A 1 97 ? -8.674 7.678 16.605 1.00 96.19 97 ASP A N 1
ATOM 826 C CA . ASP A 1 97 ? -9.957 7.934 17.269 1.00 96.19 97 ASP A CA 1
ATOM 827 C C . ASP A 1 97 ? -11.089 7.040 16.731 1.00 96.19 97 ASP A C 1
ATOM 829 O O . ASP A 1 97 ? -12.099 6.855 17.411 1.00 96.19 97 ASP A O 1
ATOM 833 N N . LYS A 1 98 ? -10.912 6.434 15.547 1.00 96.56 98 LYS A N 1
ATOM 834 C CA . LYS A 1 98 ? -11.879 5.509 14.937 1.00 96.56 98 LYS A CA 1
ATOM 835 C C . LYS A 1 98 ? -11.511 4.044 15.076 1.00 96.56 98 LYS A C 1
ATOM 837 O O . LYS A 1 98 ? -12.418 3.222 15.199 1.00 96.56 98 LYS A O 1
ATOM 842 N N . PHE A 1 99 ? -10.224 3.706 15.064 1.00 97.31 99 PHE A N 1
ATOM 843 C CA . PHE A 1 99 ? -9.764 2.320 15.112 1.00 97.31 99 PHE A CA 1
ATOM 844 C C . PHE A 1 99 ? -8.654 2.101 16.139 1.00 97.31 99 PHE A C 1
ATOM 846 O O . PHE A 1 99 ? -7.806 2.958 16.365 1.00 97.31 99 PHE A O 1
ATOM 853 N N . LEU A 1 100 ? -8.633 0.896 16.702 1.00 96.25 100 LEU A N 1
ATOM 854 C CA . LEU A 1 100 ? -7.527 0.325 17.458 1.00 96.25 100 LEU A CA 1
ATOM 855 C C . LEU A 1 100 ? -6.847 -0.741 16.597 1.00 96.25 100 LEU A C 1
ATOM 857 O O . LEU A 1 100 ? -7.525 -1.571 15.992 1.00 96.25 100 LEU A O 1
ATOM 861 N N . CYS A 1 101 ? -5.515 -0.748 16.566 1.00 97.19 101 CYS A N 1
ATOM 862 C CA . CYS A 1 101 ? -4.754 -1.823 15.934 1.00 97.19 101 CYS A CA 1
ATOM 863 C C . CYS A 1 101 ? -4.630 -2.996 16.909 1.00 97.19 101 CYS A C 1
ATOM 865 O O . CYS A 1 101 ? -3.945 -2.882 17.923 1.00 97.19 101 CYS A O 1
ATOM 867 N N . MET A 1 102 ? -5.286 -4.112 16.599 1.00 96.00 102 MET A N 1
ATOM 868 C CA . MET A 1 102 ? -5.229 -5.339 17.398 1.00 96.00 102 MET A CA 1
ATOM 869 C C . MET A 1 102 ? -3.956 -6.130 17.092 1.00 96.00 102 MET A C 1
ATOM 871 O O . MET A 1 102 ? -3.264 -6.581 17.999 1.00 96.00 102 MET A O 1
ATOM 875 N N . SER A 1 103 ? -3.635 -6.272 15.807 1.00 97.19 103 SER A N 1
ATOM 876 C CA . SER A 1 103 ? -2.446 -6.970 15.324 1.00 97.19 103 SER A CA 1
ATOM 877 C C . SER A 1 103 ? -2.039 -6.435 13.951 1.00 97.19 103 SER A C 1
ATOM 879 O O . SER A 1 103 ? -2.815 -5.779 13.250 1.00 97.19 103 SER A O 1
ATOM 881 N N . SER A 1 104 ? -0.794 -6.691 13.563 1.00 98.31 104 SER A N 1
ATOM 882 C CA . SER A 1 104 ? -0.289 -6.347 12.236 1.00 98.31 104 SER A CA 1
ATOM 883 C C . SER A 1 104 ? 0.711 -7.391 11.774 1.00 98.31 104 SER A C 1
ATOM 885 O O . SER A 1 104 ? 1.480 -7.899 12.592 1.00 98.31 104 SER A O 1
ATOM 887 N N . LYS A 1 105 ? 0.729 -7.673 10.473 1.00 98.50 105 LYS A N 1
ATOM 888 C CA . LYS A 1 105 ? 1.622 -8.660 9.871 1.00 98.50 105 LYS A CA 1
ATOM 889 C C . LYS A 1 105 ? 2.271 -8.091 8.606 1.00 98.50 105 LYS A C 1
ATOM 891 O O . LYS A 1 105 ? 1.605 -7.963 7.575 1.00 98.50 105 LYS A O 1
ATOM 896 N N . PRO A 1 106 ? 3.559 -7.708 8.657 1.00 98.50 106 PRO A N 1
ATOM 897 C CA . PRO A 1 106 ? 4.313 -7.417 7.448 1.00 98.50 106 PRO A CA 1
ATOM 898 C C . PRO A 1 106 ? 4.546 -8.712 6.661 1.00 98.50 106 PRO A C 1
ATOM 900 O O . PRO A 1 106 ? 4.962 -9.717 7.229 1.00 98.50 106 PRO A O 1
ATOM 903 N N . MET A 1 107 ? 4.322 -8.671 5.351 1.00 98.38 107 MET A N 1
ATOM 904 C CA . MET A 1 107 ? 4.447 -9.825 4.460 1.00 98.38 107 MET A CA 1
ATOM 905 C C . MET A 1 107 ? 5.620 -9.631 3.503 1.00 98.38 107 MET A C 1
ATOM 907 O O . MET A 1 107 ? 5.762 -8.572 2.889 1.00 98.38 107 MET A O 1
ATOM 911 N N . GLU A 1 108 ? 6.439 -10.663 3.344 1.00 98.50 108 GLU A N 1
ATOM 912 C CA . GLU A 1 108 ? 7.461 -10.758 2.301 1.00 98.50 108 GLU A CA 1
ATOM 913 C C . GLU A 1 108 ? 7.059 -11.881 1.356 1.00 98.50 108 GLU A C 1
ATOM 915 O O . GLU A 1 108 ? 6.789 -12.990 1.808 1.00 98.50 108 GLU A O 1
ATOM 920 N N . PHE A 1 109 ? 6.977 -11.601 0.054 1.00 98.31 109 PHE A N 1
ATOM 921 C CA . PHE A 1 109 ? 6.558 -12.628 -0.901 1.00 98.31 109 PHE A CA 1
ATOM 922 C C . PHE A 1 109 ? 7.722 -13.429 -1.472 1.00 98.31 109 PHE A C 1
ATOM 924 O O . PHE A 1 109 ? 7.496 -14.484 -2.049 1.00 98.31 109 PHE A O 1
ATOM 931 N N . HIS A 1 110 ? 8.959 -12.951 -1.336 1.00 97.56 110 HIS A N 1
ATOM 932 C CA . HIS A 1 110 ? 10.120 -13.738 -1.725 1.00 97.56 110 HIS A CA 1
ATOM 933 C C . HIS A 1 110 ? 10.264 -14.938 -0.782 1.00 97.56 110 HIS A C 1
ATOM 935 O O . HIS A 1 110 ? 10.472 -14.771 0.417 1.00 97.56 110 HIS A O 1
ATOM 941 N N . CYS A 1 111 ? 10.195 -16.148 -1.332 1.00 96.25 111 CYS A N 1
ATOM 942 C CA . CYS A 1 111 ? 10.384 -17.387 -0.595 1.00 96.25 111 CYS A CA 1
ATOM 943 C C . CYS A 1 111 ? 11.577 -18.153 -1.180 1.00 96.25 111 CYS A C 1
ATOM 945 O O . CYS A 1 111 ? 11.553 -18.612 -2.324 1.00 96.25 111 CYS A O 1
ATOM 947 N N . LYS A 1 112 ? 12.654 -18.281 -0.395 1.00 93.88 112 LYS A N 1
ATOM 948 C CA . LYS A 1 112 ? 13.875 -18.967 -0.833 1.00 93.88 112 LYS A CA 1
ATOM 949 C C . LYS A 1 112 ? 13.564 -20.432 -1.154 1.00 93.88 112 LYS A C 1
ATOM 951 O O . LYS A 1 112 ? 13.073 -21.161 -0.302 1.00 93.88 112 LYS A O 1
ATOM 956 N N . GLY A 1 113 ? 13.909 -20.864 -2.366 1.00 94.81 113 GLY A N 1
ATOM 957 C CA . GLY A 1 113 ? 13.657 -22.229 -2.842 1.00 94.81 113 GLY A CA 1
ATOM 958 C C . GLY A 1 113 ? 12.329 -22.411 -3.583 1.00 94.81 113 GLY A C 1
ATOM 959 O O . GLY A 1 113 ? 12.103 -23.486 -4.126 1.00 94.81 113 GLY A O 1
ATOM 960 N N . VAL A 1 114 ? 11.488 -21.375 -3.674 1.00 96.38 114 VAL A N 1
ATOM 961 C CA . VAL A 1 114 ? 10.256 -21.390 -4.476 1.00 96.38 114 VAL A CA 1
ATOM 962 C C . VAL A 1 114 ? 10.452 -20.518 -5.717 1.00 96.38 114 VAL A C 1
ATOM 964 O O . VAL A 1 114 ? 10.506 -19.294 -5.630 1.00 96.38 114 VAL A O 1
ATOM 967 N N . GLU A 1 115 ? 10.556 -21.144 -6.890 1.00 95.19 115 GLU A N 1
ATOM 968 C CA . GLU A 1 115 ? 10.960 -20.476 -8.139 1.00 95.19 115 GLU A CA 1
ATOM 969 C C . GLU A 1 115 ? 10.039 -19.313 -8.550 1.00 95.19 115 GLU A C 1
ATOM 971 O O . GLU A 1 115 ? 10.519 -18.254 -8.961 1.00 95.19 115 GLU A O 1
ATOM 976 N N . VAL A 1 116 ? 8.720 -19.488 -8.413 1.00 96.12 116 VAL A N 1
ATOM 977 C CA . VAL A 1 116 ? 7.723 -18.461 -8.767 1.00 96.12 116 VAL A CA 1
ATOM 978 C C . VAL A 1 116 ? 7.724 -17.284 -7.782 1.00 96.12 116 VAL A C 1
ATOM 980 O O . VAL A 1 116 ? 7.478 -16.143 -8.167 1.00 96.12 116 VAL A O 1
ATOM 983 N N . LEU A 1 117 ? 8.077 -17.521 -6.518 1.00 96.88 117 LEU A N 1
ATOM 984 C CA . LEU A 1 117 ? 8.113 -16.517 -5.455 1.00 96.88 117 LEU A CA 1
ATOM 985 C C . LEU A 1 117 ? 9.526 -15.952 -5.282 1.00 96.88 117 LEU A C 1
ATOM 987 O O . LEU A 1 117 ? 10.089 -15.981 -4.198 1.00 96.88 117 LEU A O 1
ATOM 991 N N . ASN A 1 118 ? 10.104 -15.410 -6.353 1.00 96.12 118 ASN A N 1
ATOM 992 C CA . ASN A 1 118 ? 11.493 -14.930 -6.413 1.00 96.12 118 ASN A CA 1
ATOM 993 C C . ASN A 1 118 ? 11.611 -13.402 -6.590 1.00 96.12 118 ASN A C 1
ATOM 995 O O . ASN A 1 118 ? 12.502 -12.906 -7.290 1.00 96.12 118 ASN A O 1
ATOM 999 N N . ARG A 1 119 ? 10.658 -12.640 -6.040 1.00 97.81 119 ARG A N 1
ATOM 1000 C CA . ARG A 1 119 ? 10.582 -11.178 -6.186 1.00 97.81 119 ARG A CA 1
ATOM 1001 C C . ARG A 1 119 ? 10.367 -10.492 -4.847 1.00 97.81 119 ARG A C 1
ATOM 1003 O O . ARG A 1 119 ? 9.554 -10.932 -4.045 1.00 97.81 119 ARG A O 1
ATOM 1010 N N . ASP A 1 120 ? 11.020 -9.347 -4.681 1.00 97.81 120 ASP A N 1
ATOM 1011 C CA . ASP A 1 120 ? 11.036 -8.531 -3.458 1.00 97.81 120 ASP A CA 1
ATOM 1012 C C . ASP A 1 120 ? 9.769 -7.685 -3.224 1.00 97.81 120 ASP A C 1
ATOM 1014 O O . ASP A 1 120 ? 9.832 -6.580 -2.676 1.00 97.81 120 ASP A O 1
ATOM 1018 N N . ASN A 1 121 ? 8.617 -8.126 -3.727 1.00 98.69 121 ASN A N 1
ATOM 1019 C CA . ASN A 1 121 ? 7.338 -7.478 -3.443 1.00 98.69 121 ASN A CA 1
ATOM 1020 C C . ASN A 1 121 ? 6.874 -7.848 -2.025 1.00 98.69 121 ASN A C 1
ATOM 1022 O O . ASN A 1 121 ? 7.264 -8.877 -1.469 1.00 98.69 121 ASN A O 1
ATOM 1026 N N . VAL A 1 122 ? 6.048 -6.987 -1.436 1.00 98.75 122 VAL A N 1
ATOM 1027 C CA . VAL A 1 122 ? 5.622 -7.094 -0.036 1.00 98.75 122 VAL A CA 1
ATOM 1028 C C . VAL A 1 122 ? 4.145 -6.754 0.121 1.00 98.75 122 VAL A C 1
ATOM 1030 O O . VAL A 1 122 ? 3.524 -6.147 -0.757 1.00 98.75 122 VAL A O 1
ATOM 1033 N N . GLY A 1 123 ? 3.602 -7.110 1.278 1.00 98.75 123 GLY A N 1
ATOM 1034 C CA . GLY A 1 123 ? 2.300 -6.656 1.749 1.00 98.75 123 GLY A CA 1
ATOM 1035 C C . GLY A 1 123 ? 2.370 -6.188 3.199 1.00 98.75 123 GLY A C 1
ATOM 1036 O O . GLY A 1 123 ? 3.344 -6.444 3.910 1.00 98.75 123 GLY A O 1
ATOM 1037 N N . LEU A 1 124 ? 1.331 -5.498 3.644 1.00 98.88 124 LEU A N 1
ATOM 1038 C CA . LEU A 1 124 ? 1.138 -5.108 5.032 1.00 98.88 124 LEU A CA 1
ATOM 1039 C C . LEU A 1 124 ? -0.316 -5.364 5.409 1.00 98.88 124 LEU A C 1
ATOM 1041 O O . LEU A 1 124 ? -1.226 -4.806 4.795 1.00 98.88 124 LEU A O 1
ATOM 1045 N N . LEU A 1 125 ? -0.505 -6.210 6.414 1.00 98.81 125 LEU A N 1
ATOM 1046 C CA . LEU A 1 125 ? -1.809 -6.554 6.958 1.00 98.81 125 LEU A CA 1
ATOM 1047 C C . LEU A 1 125 ? -1.983 -5.901 8.327 1.00 98.81 125 LEU A C 1
ATOM 1049 O O . LEU A 1 125 ? -1.041 -5.869 9.125 1.00 98.81 125 LEU A O 1
ATOM 1053 N N . MET A 1 126 ? -3.181 -5.401 8.610 1.00 98.56 126 MET A N 1
ATOM 1054 C CA . MET A 1 126 ? -3.548 -4.843 9.910 1.00 98.56 126 MET A CA 1
ATOM 1055 C C . MET A 1 126 ? -4.943 -5.311 10.303 1.00 98.56 126 MET A C 1
ATOM 1057 O O . MET A 1 126 ? -5.890 -5.108 9.548 1.00 98.56 126 MET A O 1
ATOM 1061 N N . LEU A 1 127 ? -5.080 -5.889 11.493 1.00 97.88 127 LEU A N 1
ATOM 1062 C CA . LEU A 1 127 ? -6.375 -6.214 12.073 1.00 97.88 127 LEU A CA 1
ATOM 1063 C C . LEU A 1 127 ? -6.815 -5.050 12.956 1.00 97.88 127 LEU A C 1
ATOM 1065 O O . LEU A 1 127 ? -6.221 -4.774 14.002 1.00 97.88 127 LEU A O 1
ATOM 1069 N N . LEU A 1 128 ? -7.844 -4.343 12.510 1.00 97.12 128 LEU A N 1
ATOM 1070 C CA . LEU A 1 128 ? -8.367 -3.152 13.156 1.00 97.12 128 LEU A CA 1
ATOM 1071 C C . LEU A 1 128 ? -9.688 -3.456 13.858 1.00 97.12 128 LEU A C 1
ATOM 1073 O O . LEU A 1 128 ? -10.521 -4.213 13.364 1.00 97.12 128 LEU A O 1
ATOM 1077 N N . LYS A 1 129 ? -9.908 -2.812 15.000 1.00 95.25 129 LYS A N 1
ATOM 1078 C CA . LYS A 1 129 ? -11.174 -2.843 15.731 1.00 95.25 129 LYS A CA 1
ATOM 1079 C C . LYS A 1 129 ? -11.721 -1.422 15.856 1.00 95.25 129 LYS A C 1
ATOM 1081 O O . LYS A 1 129 ? -10.981 -0.562 16.332 1.00 95.25 129 LYS A O 1
ATOM 1086 N N . PRO A 1 130 ? -12.977 -1.140 15.469 1.00 94.94 130 PRO A N 1
ATOM 1087 C CA . PRO A 1 130 ? -13.583 0.161 15.715 1.00 94.94 130 PRO A CA 1
ATOM 1088 C C . PRO A 1 130 ? -13.572 0.524 17.202 1.00 94.94 130 PRO A C 1
ATOM 1090 O O . PRO A 1 130 ? -13.803 -0.326 18.064 1.00 94.94 130 PRO A O 1
ATOM 1093 N N . VAL A 1 131 ? -13.314 1.795 17.502 1.00 93.12 131 VAL A N 1
ATOM 1094 C CA . VAL A 1 131 ? -13.383 2.333 18.871 1.00 93.12 131 VAL A CA 1
ATOM 1095 C C . VAL A 1 131 ? -14.836 2.384 19.354 1.00 93.12 131 VAL A C 1
ATOM 1097 O O . VAL A 1 131 ? -15.111 2.106 20.525 1.00 93.12 131 VAL A O 1
ATOM 1100 N N . GLU A 1 132 ? -15.782 2.684 18.453 1.00 86.56 132 GLU A N 1
ATOM 1101 C CA . GLU A 1 132 ? -17.209 2.482 18.716 1.00 86.56 132 GLU A CA 1
ATOM 1102 C C . GLU A 1 132 ? -17.441 1.020 19.114 1.00 86.56 132 GLU A C 1
ATOM 1104 O O . GLU A 1 132 ? -16.992 0.106 18.424 1.00 86.56 132 GLU A O 1
ATOM 1109 N N . LYS A 1 133 ? -18.154 0.790 20.224 1.00 69.31 133 LYS A N 1
ATOM 1110 C CA . LYS A 1 133 ? -18.422 -0.548 20.773 1.00 69.31 133 LYS A CA 1
ATOM 1111 C C . LYS A 1 133 ? -19.423 -1.335 19.916 1.00 69.31 133 LYS A C 1
ATOM 1113 O O . LYS A 1 133 ? -20.502 -1.695 20.379 1.00 69.31 133 LYS A O 1
ATOM 1118 N N . LEU A 1 134 ? -19.056 -1.636 18.677 1.00 73.38 134 LEU A N 1
ATOM 1119 C CA . LEU A 1 134 ? -19.645 -2.730 17.926 1.00 73.38 134 LEU A CA 1
ATOM 1120 C C . LEU A 1 134 ? -19.076 -4.016 18.521 1.00 73.38 134 LEU A C 1
ATOM 1122 O O . LEU A 1 134 ? -17.874 -4.268 18.419 1.00 73.38 134 LEU A O 1
ATOM 1126 N N . LYS A 1 135 ? -19.915 -4.783 19.229 1.00 73.81 135 LYS A N 1
ATOM 1127 C CA . LYS A 1 135 ? -19.500 -6.091 19.746 1.00 73.81 135 LYS A CA 1
ATOM 1128 C C . LYS A 1 135 ? -18.952 -6.922 18.582 1.00 73.81 135 LYS A C 1
ATOM 1130 O O . LYS A 1 135 ? -19.588 -7.017 17.540 1.00 73.81 135 LYS A O 1
ATOM 1135 N N . ASP A 1 136 ? -17.748 -7.443 18.790 1.00 80.75 136 ASP A N 1
ATOM 1136 C CA . ASP A 1 136 ? -17.090 -8.480 17.990 1.00 80.75 136 ASP A CA 1
ATOM 1137 C C . ASP A 1 136 ? -16.735 -8.153 16.526 1.00 80.75 136 ASP A C 1
ATOM 1139 O O . ASP A 1 136 ? -16.135 -8.985 15.857 1.00 80.75 136 ASP A O 1
ATOM 1143 N N . PHE A 1 137 ? -16.970 -6.927 16.039 1.00 89.31 137 PHE A N 1
ATOM 1144 C CA . PHE A 1 137 ? -16.527 -6.537 14.695 1.00 89.31 137 PHE A CA 1
ATOM 1145 C C . PHE A 1 137 ? -15.015 -6.267 14.644 1.00 89.31 137 PHE A C 1
ATOM 1147 O O . PHE A 1 137 ? -14.495 -5.414 15.377 1.00 89.31 137 PHE A O 1
ATOM 1154 N N . ARG A 1 138 ? -14.322 -6.940 13.721 1.00 92.88 138 ARG A N 1
ATOM 1155 C CA . ARG A 1 138 ? -12.935 -6.656 13.338 1.00 92.88 138 ARG A CA 1
ATOM 1156 C C . ARG A 1 138 ? -12.853 -6.480 11.821 1.00 92.88 138 ARG A C 1
ATOM 1158 O O . ARG A 1 138 ? -13.662 -7.010 11.064 1.00 92.88 138 ARG A O 1
ATOM 1165 N N . LEU A 1 139 ? -11.876 -5.695 11.394 1.00 96.25 139 LEU A N 1
ATOM 1166 C CA . LEU A 1 139 ? -11.622 -5.360 10.001 1.00 96.25 139 LEU A CA 1
ATOM 1167 C C . LEU A 1 139 ? -10.169 -5.686 9.677 1.00 96.25 139 LEU A C 1
ATOM 1169 O O . LEU A 1 139 ? -9.266 -5.044 10.211 1.00 96.25 139 LEU A O 1
ATOM 1173 N N . CYS A 1 140 ? -9.931 -6.646 8.791 1.00 98.12 140 CYS A N 1
ATOM 1174 C CA . CYS A 1 140 ? -8.604 -6.868 8.238 1.00 98.12 140 CYS A CA 1
ATOM 1175 C C . CYS A 1 140 ? -8.379 -5.910 7.064 1.00 98.12 140 CYS A C 1
ATOM 1177 O O . CYS A 1 140 ? -9.130 -5.905 6.091 1.00 98.12 140 CYS A O 1
ATOM 1179 N N . VAL A 1 141 ? -7.348 -5.077 7.154 1.00 98.75 141 VAL A N 1
ATOM 1180 C CA . VAL A 1 141 ? -6.916 -4.185 6.079 1.00 98.75 141 VAL A CA 1
ATOM 1181 C C . VAL A 1 141 ? -5.641 -4.752 5.484 1.00 98.75 141 VAL A C 1
ATOM 1183 O O . VAL A 1 141 ? -4.620 -4.844 6.167 1.00 98.75 141 VAL A O 1
ATOM 1186 N N . ALA A 1 142 ? -5.695 -5.101 4.206 1.00 98.81 142 ALA A N 1
ATOM 1187 C CA . ALA A 1 142 ? -4.556 -5.577 3.444 1.00 98.81 142 ALA A CA 1
ATOM 1188 C C . ALA A 1 142 ? -4.110 -4.507 2.449 1.00 98.81 142 ALA A C 1
ATOM 1190 O O . ALA A 1 142 ? -4.925 -3.945 1.723 1.00 98.81 142 ALA A O 1
ATOM 1191 N N . ASN A 1 143 ? -2.809 -4.236 2.403 1.00 98.88 143 ASN A N 1
ATOM 1192 C CA . ASN A 1 143 ? -2.198 -3.325 1.443 1.00 98.88 143 ASN A CA 1
ATOM 1193 C C . ASN A 1 143 ? -1.019 -4.016 0.753 1.00 98.88 143 ASN A C 1
ATOM 1195 O O . ASN A 1 143 ? -0.161 -4.588 1.428 1.00 98.88 143 ASN A O 1
ATOM 1199 N N . THR A 1 144 ? -0.948 -3.961 -0.576 1.00 98.81 144 THR A N 1
ATOM 1200 C CA . THR A 1 144 ? 0.157 -4.561 -1.331 1.00 98.81 144 THR A CA 1
ATOM 1201 C C . THR A 1 144 ? 0.524 -3.779 -2.593 1.00 98.81 144 THR A C 1
ATOM 1203 O O . THR A 1 144 ? -0.247 -2.966 -3.097 1.00 98.81 144 THR A O 1
ATOM 1206 N N . HIS A 1 145 ? 1.712 -4.064 -3.122 1.00 98.69 145 HIS A N 1
ATOM 1207 C CA . HIS A 1 145 ? 2.127 -3.688 -4.467 1.00 98.69 145 HIS A CA 1
ATOM 1208 C C . HIS A 1 145 ? 2.709 -4.934 -5.148 1.00 98.69 145 HIS A C 1
ATOM 1210 O O . HIS A 1 145 ? 3.850 -5.330 -4.874 1.00 98.69 145 HIS A O 1
ATOM 1216 N N . LEU A 1 146 ? 1.907 -5.573 -6.005 1.00 98.38 146 LEU A N 1
ATOM 1217 C CA . LEU A 1 146 ? 2.287 -6.794 -6.720 1.00 98.38 146 LEU A CA 1
ATOM 1218 C C . LEU A 1 146 ? 3.338 -6.508 -7.799 1.00 98.38 146 LEU A C 1
ATOM 1220 O O . LEU A 1 146 ? 3.569 -5.363 -8.187 1.00 98.38 146 LEU A O 1
ATOM 1224 N N . LEU A 1 147 ? 3.997 -7.558 -8.293 1.00 98.12 147 LEU A N 1
ATOM 1225 C CA . LEU A 1 147 ? 4.989 -7.460 -9.365 1.00 98.12 147 LEU A CA 1
ATOM 1226 C C . LEU A 1 147 ? 4.440 -6.679 -10.570 1.00 98.12 147 LEU A C 1
ATOM 1228 O O . LEU A 1 147 ? 3.359 -6.977 -11.048 1.00 98.12 147 LEU A O 1
ATOM 1232 N N . PHE A 1 148 ? 5.215 -5.751 -11.134 1.00 96.38 148 PHE A N 1
ATOM 1233 C CA . PHE A 1 148 ? 4.805 -4.994 -12.325 1.00 96.38 148 PHE A CA 1
ATOM 1234 C C . PHE A 1 148 ? 4.717 -5.849 -13.601 1.00 96.38 148 PHE A C 1
ATOM 1236 O O . PHE A 1 148 ? 3.742 -5.757 -14.349 1.00 96.38 148 PHE A O 1
ATOM 1243 N N . ASN A 1 149 ? 5.732 -6.689 -13.848 1.00 94.56 149 ASN A N 1
ATOM 1244 C CA . ASN A 1 149 ? 5.965 -7.352 -15.136 1.00 94.56 149 ASN A CA 1
ATOM 1245 C C . ASN A 1 149 ? 4.672 -7.971 -15.722 1.00 94.56 149 ASN A C 1
ATOM 1247 O O . ASN A 1 149 ? 4.114 -8.895 -15.123 1.00 94.56 149 ASN A O 1
ATOM 1251 N N . PRO A 1 150 ? 4.190 -7.491 -16.887 1.00 90.62 150 PRO A N 1
ATOM 1252 C CA . PRO A 1 150 ? 2.922 -7.936 -17.462 1.00 90.62 150 PRO A CA 1
ATOM 1253 C C . PRO A 1 150 ? 2.943 -9.400 -17.910 1.00 90.62 150 PRO A C 1
ATOM 1255 O O . PRO A 1 150 ? 1.887 -10.013 -17.982 1.00 90.62 150 PRO A O 1
ATOM 1258 N N . LYS A 1 151 ? 4.128 -9.970 -18.157 1.00 91.31 151 LYS A N 1
ATOM 1259 C CA . LYS A 1 151 ? 4.313 -11.362 -18.587 1.00 91.31 151 LYS A CA 1
ATOM 1260 C C . LYS A 1 151 ? 4.494 -12.339 -17.424 1.00 91.31 151 LYS A C 1
ATOM 1262 O O . LYS A 1 151 ? 4.993 -13.422 -17.633 1.00 91.31 151 LYS A O 1
ATOM 1267 N N . ARG A 1 152 ? 4.253 -11.931 -16.178 1.00 93.69 152 ARG A N 1
ATOM 1268 C CA . ARG A 1 152 ? 4.480 -12.785 -14.998 1.00 93.69 152 ARG A CA 1
ATOM 1269 C C . ARG A 1 152 ? 3.248 -12.825 -14.107 1.00 93.69 152 ARG A C 1
ATOM 1271 O O . ARG A 1 152 ? 3.298 -12.481 -12.924 1.00 93.69 152 ARG A O 1
ATOM 1278 N N . GLY A 1 153 ? 2.119 -13.170 -14.719 1.00 92.81 153 GLY A N 1
ATOM 1279 C CA . GLY A 1 153 ? 0.847 -13.393 -14.037 1.00 92.81 153 GLY A CA 1
ATOM 1280 C C . GLY A 1 153 ? 0.927 -14.547 -13.041 1.00 92.81 153 GLY A C 1
ATOM 1281 O O . GLY A 1 153 ? 0.336 -14.444 -11.972 1.00 92.81 153 GLY A O 1
ATOM 1282 N N . ASP A 1 154 ? 1.738 -15.566 -13.328 1.00 93.44 154 ASP A N 1
ATOM 1283 C CA . ASP A 1 154 ? 2.111 -16.643 -12.401 1.00 93.44 154 ASP A CA 1
ATOM 1284 C C . ASP A 1 154 ? 2.656 -16.102 -11.067 1.00 93.44 154 ASP A C 1
ATOM 1286 O O . ASP A 1 154 ? 2.186 -16.476 -9.992 1.00 93.44 154 ASP A O 1
ATOM 1290 N N . VAL A 1 155 ? 3.594 -15.151 -11.125 1.00 96.38 155 VAL A N 1
ATOM 1291 C CA . VAL A 1 155 ? 4.177 -14.524 -9.931 1.00 96.38 155 VAL A CA 1
ATOM 1292 C C . VAL A 1 155 ? 3.159 -13.645 -9.230 1.00 96.38 155 VAL A C 1
ATOM 1294 O O . VAL A 1 155 ? 3.051 -13.704 -8.009 1.00 96.38 155 VAL A O 1
ATOM 1297 N N . LYS A 1 156 ? 2.401 -12.834 -9.978 1.00 96.50 156 LYS A N 1
ATOM 1298 C CA . LYS A 1 156 ? 1.360 -11.972 -9.397 1.00 96.50 156 LYS A CA 1
ATOM 1299 C C . LYS A 1 156 ? 0.314 -12.799 -8.648 1.00 96.50 156 LYS A C 1
ATOM 1301 O O . LYS A 1 156 ? -0.049 -12.442 -7.531 1.00 96.50 156 LYS A O 1
ATOM 1306 N N . LEU A 1 157 ? -0.122 -13.916 -9.231 1.00 95.25 157 LEU A N 1
ATOM 1307 C CA . LEU A 1 157 ? -1.057 -14.846 -8.608 1.00 95.25 157 LEU A CA 1
ATOM 1308 C C . LEU A 1 157 ? -0.454 -15.470 -7.347 1.00 95.25 157 LEU A C 1
ATOM 1310 O O . LEU A 1 157 ? -1.081 -15.415 -6.296 1.00 95.25 157 LEU A O 1
ATOM 1314 N N . ALA A 1 158 ? 0.773 -15.994 -7.414 1.00 96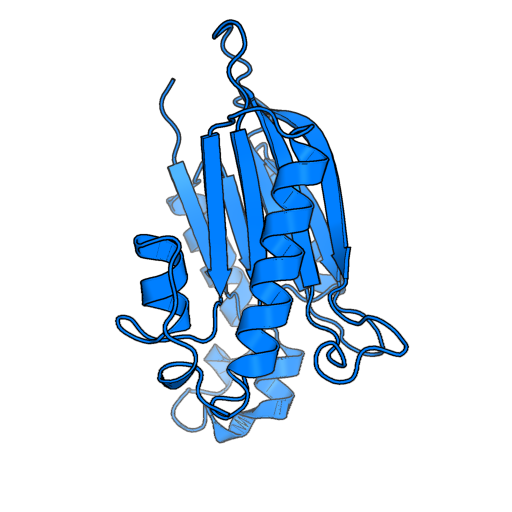.19 158 ALA A N 1
ATOM 1315 C CA . ALA A 1 158 ? 1.436 -16.582 -6.250 1.00 96.19 158 ALA A CA 1
ATOM 1316 C C . ALA A 1 158 ? 1.617 -15.567 -5.104 1.00 96.19 158 ALA A C 1
ATOM 1318 O O . ALA A 1 158 ? 1.396 -15.894 -3.936 1.00 96.19 158 ALA A O 1
ATOM 1319 N N . GLN A 1 159 ? 1.963 -14.316 -5.424 1.00 98.12 159 GLN A N 1
ATOM 1320 C CA . GLN A 1 159 ? 2.046 -13.222 -4.452 1.00 98.12 159 GLN A CA 1
ATOM 1321 C C . GLN A 1 159 ? 0.680 -12.920 -3.826 1.00 98.12 159 GLN A C 1
ATOM 1323 O O . GLN A 1 159 ? 0.578 -12.796 -2.606 1.00 98.12 159 GLN A O 1
ATOM 1328 N N . LEU A 1 160 ? -0.376 -12.850 -4.642 1.00 97.06 160 LEU A N 1
ATOM 1329 C CA . LEU A 1 160 ? -1.736 -12.622 -4.160 1.00 97.06 160 LEU A CA 1
ATOM 1330 C C . LEU A 1 160 ? -2.221 -13.763 -3.257 1.00 97.06 160 LEU A C 1
ATOM 1332 O O . LEU A 1 160 ? -2.760 -13.499 -2.187 1.00 97.06 160 LEU A O 1
ATOM 1336 N N . MET A 1 161 ? -1.985 -15.019 -3.637 1.00 95.69 161 MET A N 1
ATOM 1337 C CA . MET A 1 161 ? -2.317 -16.179 -2.806 1.00 95.69 161 MET A CA 1
ATOM 1338 C C . MET A 1 161 ? -1.547 -16.161 -1.481 1.00 95.69 161 MET A C 1
ATOM 1340 O O . MET A 1 161 ? -2.120 -16.442 -0.433 1.00 95.69 161 MET A O 1
ATOM 1344 N N . THR A 1 162 ? -0.272 -15.760 -1.503 1.00 97.75 162 THR A N 1
ATOM 1345 C CA . THR A 1 162 ? 0.530 -15.579 -0.281 1.00 97.75 162 THR A CA 1
ATOM 1346 C C . THR A 1 162 ? -0.063 -14.491 0.622 1.00 97.75 162 THR A C 1
ATOM 1348 O O . THR A 1 162 ? -0.104 -14.652 1.840 1.00 97.75 162 THR A O 1
ATOM 1351 N N . LEU A 1 163 ? -0.562 -13.390 0.045 1.00 98.19 163 LEU A N 1
ATOM 1352 C CA . LEU A 1 163 ? -1.261 -12.340 0.790 1.00 98.19 163 LEU A CA 1
ATOM 1353 C C . LEU A 1 163 ? -2.571 -12.857 1.399 1.00 98.19 163 LEU A C 1
ATOM 1355 O O . LEU A 1 163 ? -2.816 -12.600 2.573 1.00 98.19 163 LEU A O 1
ATOM 1359 N N . MET A 1 164 ? -3.375 -13.605 0.635 1.00 95.94 164 MET A N 1
ATOM 1360 C CA . MET A 1 164 ? -4.630 -14.207 1.106 1.00 95.94 164 MET A CA 1
ATOM 1361 C C . MET A 1 164 ? -4.401 -15.194 2.253 1.00 95.94 164 MET A C 1
ATOM 1363 O O . MET A 1 164 ? -5.086 -15.105 3.265 1.00 95.94 164 MET A O 1
ATOM 1367 N N . ALA A 1 165 ? -3.389 -16.059 2.155 1.00 96.38 165 ALA A N 1
ATOM 1368 C CA . ALA A 1 165 ? -2.992 -16.935 3.259 1.00 96.38 165 ALA A CA 1
ATOM 1369 C C . ALA A 1 165 ? -2.521 -16.137 4.490 1.00 96.38 165 ALA A C 1
ATOM 1371 O O . ALA A 1 165 ? -2.751 -16.529 5.628 1.00 96.38 165 ALA A O 1
ATOM 1372 N N . GLY A 1 166 ? -1.874 -14.987 4.276 1.00 98.00 166 GLY A N 1
ATOM 1373 C CA . GLY A 1 166 ? -1.520 -14.071 5.358 1.00 98.00 166 GLY A CA 1
ATOM 1374 C C . GLY A 1 166 ? -2.733 -13.438 6.043 1.00 98.00 166 GLY A C 1
ATOM 1375 O O . GLY A 1 166 ? -2.674 -13.221 7.251 1.00 98.00 166 GLY A O 1
ATOM 1376 N N . ILE A 1 167 ? -3.793 -13.130 5.286 1.00 97.56 167 ILE A N 1
ATOM 1377 C CA . ILE A 1 167 ? -5.064 -12.619 5.818 1.00 97.56 167 ILE A CA 1
ATOM 1378 C C . ILE A 1 167 ? -5.711 -13.692 6.688 1.00 97.56 167 ILE A C 1
ATOM 1380 O O . ILE A 1 167 ? -6.023 -13.386 7.831 1.00 97.56 167 ILE A O 1
ATOM 1384 N N . ASP A 1 168 ? -5.825 -14.917 6.172 1.00 96.12 168 ASP A N 1
ATOM 1385 C CA . ASP A 1 168 ? -6.401 -16.068 6.877 1.00 96.12 168 ASP A CA 1
ATOM 1386 C C . ASP A 1 168 ? -5.690 -16.341 8.214 1.00 96.12 168 ASP A C 1
ATOM 1388 O O . ASP A 1 168 ? -6.330 -16.426 9.258 1.00 96.12 168 ASP A O 1
ATOM 1392 N N . ASP A 1 169 ? -4.352 -16.350 8.210 1.00 96.88 169 ASP A N 1
ATOM 1393 C CA . ASP A 1 169 ? -3.548 -16.500 9.430 1.00 96.88 169 ASP A CA 1
ATOM 1394 C C . ASP A 1 169 ? -3.735 -15.332 10.412 1.00 96.88 169 ASP A C 1
ATOM 1396 O O . ASP A 1 169 ? -3.821 -15.543 11.616 1.00 96.88 169 ASP A O 1
ATOM 1400 N N . LEU A 1 170 ? -3.827 -14.087 9.925 1.00 96.56 170 LEU A N 1
ATOM 1401 C CA . LEU A 1 170 ? -4.017 -12.922 10.799 1.00 96.56 170 LEU A CA 1
ATOM 1402 C C . LEU A 1 170 ? -5.418 -12.876 11.427 1.00 96.56 170 LEU A C 1
ATOM 1404 O O . LEU A 1 170 ? -5.596 -12.244 12.470 1.00 96.56 170 LEU A O 1
ATOM 1408 N N . THR A 1 171 ? -6.410 -13.482 10.772 1.00 94.44 171 THR A N 1
ATOM 1409 C CA . THR A 1 171 ? -7.794 -13.563 11.250 1.00 94.44 171 THR A CA 1
ATOM 1410 C C . THR A 1 171 ? -8.088 -14.863 11.993 1.00 94.44 171 THR A C 1
ATOM 1412 O O . THR A 1 171 ? -9.249 -15.102 12.303 1.00 94.44 171 THR A O 1
ATOM 1415 N N . ASP A 1 172 ? -7.076 -15.691 12.281 1.00 91.12 172 ASP A N 1
ATOM 1416 C CA . ASP A 1 172 ? -7.222 -17.015 12.906 1.00 91.12 172 ASP A CA 1
ATOM 1417 C C . ASP A 1 172 ? -8.219 -17.931 12.157 1.00 91.12 172 ASP A C 1
ATOM 1419 O O . ASP A 1 172 ? -8.912 -18.752 12.760 1.00 91.12 172 ASP A O 1
ATOM 1423 N N . GLY A 1 173 ? -8.345 -17.760 10.836 1.00 85.69 173 GLY A N 1
ATOM 1424 C CA . GLY A 1 173 ? -9.343 -18.443 10.005 1.00 85.69 173 GLY A CA 1
ATOM 1425 C C . GLY A 1 173 ? -10.801 -18.052 10.291 1.00 85.69 173 GLY A C 1
ATOM 1426 O O . GLY A 1 173 ? -11.720 -18.643 9.722 1.00 85.69 173 GLY A O 1
ATOM 1427 N N . GLU A 1 174 ? -11.049 -17.072 11.167 1.00 87.44 174 GLU A N 1
ATOM 1428 C CA . GLU A 1 174 ? -12.390 -16.550 11.418 1.00 87.44 174 GLU A CA 1
ATOM 1429 C C . GLU A 1 174 ? -12.877 -15.715 10.227 1.00 87.44 174 GLU A C 1
ATOM 1431 O O . GLU A 1 174 ? -12.125 -14.938 9.631 1.00 87.44 174 GLU A O 1
ATOM 1436 N N . GLU A 1 175 ? -14.173 -15.802 9.922 1.00 85.12 175 GLU A N 1
ATOM 1437 C CA . GLU A 1 175 ? -14.800 -14.917 8.943 1.00 85.12 175 GLU A CA 1
ATOM 1438 C C . GLU A 1 175 ? -14.797 -13.471 9.464 1.00 85.12 175 GLU A C 1
ATOM 1440 O O . GLU A 1 175 ? -15.575 -13.093 10.342 1.00 85.12 175 GLU A O 1
ATOM 1445 N N . GLN A 1 176 ? -13.905 -12.649 8.913 1.00 88.50 176 GLN A N 1
ATOM 1446 C CA . GLN A 1 176 ? -13.770 -11.231 9.239 1.00 88.50 176 GLN A CA 1
ATOM 1447 C C . GLN A 1 176 ? -13.999 -10.370 7.995 1.00 88.50 176 GLN A C 1
ATOM 1449 O O . GLN A 1 176 ? -13.747 -10.786 6.863 1.00 88.50 176 GLN A O 1
ATOM 1454 N N . ALA A 1 177 ? -14.448 -9.130 8.191 1.00 93.62 177 ALA A N 1
ATOM 1455 C CA . ALA A 1 177 ? -14.529 -8.179 7.090 1.00 93.62 177 ALA A CA 1
ATOM 1456 C C . ALA A 1 177 ? -13.114 -7.845 6.593 1.00 93.62 177 ALA A C 1
ATOM 1458 O O . ALA A 1 177 ? -12.238 -7.506 7.392 1.00 93.62 177 ALA A O 1
ATOM 1459 N N . VAL A 1 178 ? -12.898 -7.895 5.276 1.00 96.31 178 VAL A N 1
ATOM 1460 C CA . VAL A 1 178 ? -11.603 -7.594 4.653 1.00 96.31 178 VAL A CA 1
ATOM 1461 C C . VAL A 1 178 ? -11.732 -6.398 3.718 1.00 96.31 178 VAL A C 1
ATOM 1463 O O . VAL A 1 178 ? -12.608 -6.353 2.856 1.00 96.31 178 VAL A O 1
ATOM 1466 N N . VAL A 1 179 ? -10.819 -5.440 3.857 1.00 98.25 179 VAL A N 1
ATOM 1467 C CA . VAL A 1 179 ? -10.564 -4.394 2.865 1.00 98.25 179 VAL A CA 1
ATOM 1468 C 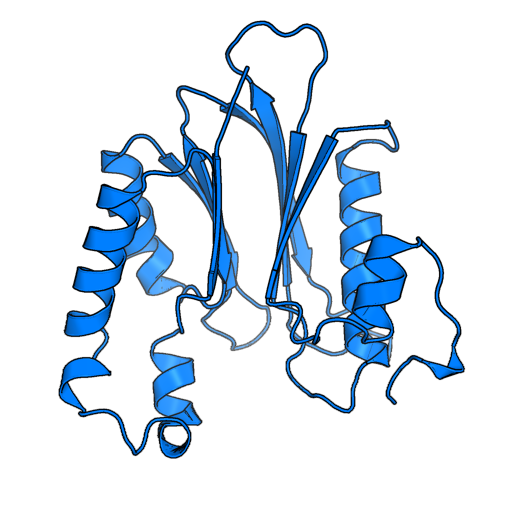C . VAL A 1 179 ? -9.213 -4.681 2.230 1.00 98.25 179 VAL A C 1
ATOM 1470 O O . VAL A 1 179 ? -8.173 -4.561 2.877 1.00 98.25 179 VAL A O 1
ATOM 1473 N N . LEU A 1 180 ? -9.238 -5.066 0.957 1.00 98.25 180 LEU A N 1
ATOM 1474 C CA . LEU A 1 180 ? -8.048 -5.370 0.175 1.00 98.25 180 LEU A CA 1
ATOM 1475 C C . LEU A 1 180 ? -7.718 -4.193 -0.755 1.00 98.25 180 LEU A C 1
ATOM 1477 O O . LEU A 1 180 ? -8.380 -3.968 -1.765 1.00 98.25 180 LEU A O 1
ATOM 1481 N N . CYS A 1 181 ? -6.678 -3.452 -0.393 1.00 98.69 181 CYS A N 1
ATOM 1482 C CA . CYS A 1 181 ? -6.131 -2.325 -1.135 1.00 98.69 181 CYS A CA 1
ATOM 1483 C C . CYS A 1 181 ? -4.794 -2.696 -1.780 1.00 98.69 181 CYS A C 1
ATOM 1485 O O . CYS A 1 181 ? -4.086 -3.606 -1.340 1.00 98.69 181 CYS A O 1
ATOM 1487 N N . GLY A 1 182 ? -4.401 -1.934 -2.794 1.00 98.25 182 GLY A N 1
ATOM 1488 C CA . GLY A 1 182 ? -3.088 -2.094 -3.393 1.00 98.25 182 GLY A CA 1
ATOM 1489 C C . GLY A 1 182 ? -2.998 -1.667 -4.844 1.00 98.25 182 GLY A C 1
ATOM 1490 O O . GLY A 1 182 ? -3.992 -1.338 -5.491 1.00 98.25 182 GLY A O 1
ATOM 1491 N N . ASP A 1 183 ? -1.772 -1.744 -5.346 1.00 98.56 183 ASP A N 1
ATOM 1492 C CA . ASP A 1 183 ? -1.474 -1.744 -6.770 1.00 98.56 183 ASP A CA 1
ATOM 1493 C C . ASP A 1 183 ? -1.236 -3.193 -7.217 1.00 98.56 183 ASP A C 1
ATOM 1495 O O . ASP A 1 183 ? -0.216 -3.819 -6.906 1.00 98.56 183 ASP A O 1
ATOM 1499 N N . PHE A 1 184 ? -2.223 -3.753 -7.914 1.00 97.81 184 PHE A N 1
ATOM 1500 C CA . PHE A 1 184 ? -2.208 -5.148 -8.356 1.00 97.81 184 PHE A CA 1
ATOM 1501 C C . PHE A 1 184 ? -1.466 -5.338 -9.680 1.00 97.81 184 PHE A C 1
ATOM 1503 O O . PHE A 1 184 ? -1.312 -6.480 -10.125 1.00 97.81 184 PHE A O 1
ATOM 1510 N N . ASN A 1 185 ? -1.052 -4.248 -10.344 1.00 96.81 185 ASN A N 1
ATOM 1511 C CA . ASN A 1 185 ? -0.471 -4.275 -11.688 1.00 96.81 185 ASN A CA 1
ATOM 1512 C C . ASN A 1 185 ? -1.267 -5.161 -12.670 1.00 96.81 185 ASN A C 1
ATOM 1514 O O . ASN A 1 185 ? -0.705 -5.844 -13.530 1.00 96.81 185 ASN A O 1
ATOM 1518 N N . SER A 1 186 ? -2.589 -5.193 -12.504 1.00 93.81 186 SER A N 1
ATOM 1519 C CA . SER A 1 186 ? -3.514 -6.072 -13.217 1.00 93.81 186 SER A CA 1
ATOM 1520 C C . SER A 1 186 ? -4.723 -5.254 -13.649 1.00 93.81 186 SER A C 1
ATOM 1522 O O . SER A 1 186 ? -5.250 -4.457 -12.875 1.00 93.81 186 SER A O 1
ATOM 1524 N N . GLN A 1 187 ? -5.133 -5.411 -14.905 1.00 91.88 187 GLN A N 1
ATOM 1525 C CA . GLN A 1 187 ? -6.264 -4.672 -15.464 1.00 91.88 187 GLN A CA 1
ATOM 1526 C C . GLN A 1 187 ? -7.594 -5.343 -15.082 1.00 91.88 187 GLN A C 1
ATOM 1528 O O . GLN A 1 187 ? -7.608 -6.549 -14.803 1.00 91.88 187 GLN A O 1
ATOM 1533 N N . PRO A 1 188 ? -8.720 -4.608 -15.104 1.00 90.88 188 PRO A N 1
ATOM 1534 C CA . PRO A 1 188 ? -10.040 -5.227 -15.045 1.00 90.88 188 PRO A CA 1
ATOM 1535 C C . PRO A 1 188 ? -10.179 -6.329 -16.105 1.00 90.88 188 PRO A C 1
ATOM 1537 O O . PRO A 1 188 ? -9.675 -6.168 -17.217 1.00 90.88 188 PRO A O 1
ATOM 1540 N N . ARG A 1 189 ? -10.879 -7.422 -15.769 1.00 85.19 189 ARG A N 1
ATOM 1541 C CA . ARG A 1 189 ? -11.057 -8.622 -16.621 1.00 85.19 189 ARG A CA 1
ATOM 1542 C C . ARG A 1 189 ? -9.772 -9.397 -16.948 1.00 85.19 189 ARG A C 1
ATOM 1544 O O . ARG A 1 189 ? -9.734 -10.160 -17.906 1.00 85.19 189 ARG A O 1
ATOM 1551 N N . SER A 1 190 ? -8.689 -9.165 -16.209 1.00 88.31 190 SER A N 1
ATOM 1552 C CA . SER A 1 190 ? -7.553 -10.093 -16.213 1.00 88.31 190 SER A CA 1
ATOM 1553 C C . SER A 1 190 ? -7.874 -11.307 -15.341 1.00 88.31 190 SER A C 1
ATOM 1555 O O . SER A 1 190 ? -8.660 -11.181 -14.404 1.00 88.31 190 SER A O 1
ATOM 1557 N N . GLY A 1 191 ? -7.210 -12.447 -15.561 1.00 87.00 191 GLY A N 1
ATOM 1558 C CA . GLY A 1 191 ? -7.429 -13.638 -14.730 1.00 87.00 191 GLY A CA 1
ATOM 1559 C C . GLY A 1 191 ? -7.275 -13.360 -13.228 1.00 87.00 191 GLY A C 1
ATOM 1560 O O . GLY A 1 191 ? -8.087 -13.799 -12.424 1.00 87.00 191 GLY A O 1
ATOM 1561 N N . LEU A 1 192 ? -6.305 -12.528 -12.827 1.00 89.31 192 LEU A N 1
ATOM 1562 C CA . LEU A 1 192 ? -6.129 -12.137 -11.421 1.00 89.31 192 LEU A CA 1
ATOM 1563 C C . LEU A 1 192 ? -7.314 -11.319 -10.875 1.00 89.31 192 LEU A C 1
ATOM 1565 O O . LEU A 1 192 ? -7.698 -11.487 -9.720 1.00 89.31 192 LEU A O 1
ATOM 1569 N N . TYR A 1 193 ? -7.906 -10.453 -11.699 1.00 89.81 193 TYR A N 1
ATOM 1570 C CA . TYR A 1 193 ? -9.110 -9.706 -11.338 1.00 89.81 193 TYR A CA 1
ATOM 1571 C C . TYR A 1 193 ? -10.325 -10.634 -11.201 1.00 89.81 193 TYR A C 1
ATOM 1573 O O . TYR A 1 193 ? -11.059 -10.547 -10.218 1.00 89.81 193 TYR A O 1
ATOM 1581 N N . ASP A 1 194 ? -10.505 -11.561 -12.139 1.00 89.12 194 ASP A N 1
ATOM 1582 C CA . ASP A 1 194 ? -11.621 -12.510 -12.110 1.00 89.12 194 ASP A CA 1
ATOM 1583 C C . ASP A 1 194 ? -11.494 -13.495 -10.940 1.00 89.12 194 ASP A C 1
ATOM 1585 O O . ASP A 1 194 ? -12.497 -13.836 -10.308 1.00 89.12 194 ASP A O 1
ATOM 1589 N N . PHE A 1 195 ? -10.266 -13.869 -10.571 1.00 90.06 195 PHE A N 1
ATOM 1590 C CA . PHE A 1 195 ? -9.979 -14.634 -9.360 1.00 90.06 195 PHE A CA 1
ATOM 1591 C C . PHE A 1 195 ? -10.425 -13.901 -8.094 1.00 90.06 195 PHE A C 1
ATOM 1593 O O . PHE A 1 195 ? -11.092 -14.496 -7.250 1.00 90.06 195 PHE A O 1
ATOM 1600 N N . LEU A 1 196 ? -10.124 -12.603 -7.979 1.00 89.25 196 LEU A N 1
ATOM 1601 C CA . LEU A 1 196 ? -10.558 -11.787 -6.840 1.00 89.25 196 LEU A CA 1
ATOM 1602 C C . LEU A 1 196 ? -12.084 -11.683 -6.728 1.00 89.25 196 LEU A C 1
ATOM 1604 O O . LEU A 1 196 ? -12.605 -11.639 -5.618 1.00 89.25 196 LEU A O 1
ATOM 1608 N N . LEU A 1 197 ? -12.798 -11.636 -7.856 1.00 89.44 197 LEU A N 1
ATOM 1609 C CA . LEU A 1 197 ? -14.257 -11.499 -7.859 1.00 89.44 197 LEU A CA 1
ATOM 1610 C C . LEU A 1 197 ? -15.001 -12.822 -7.672 1.00 89.44 197 LEU A C 1
ATOM 1612 O O . LEU A 1 197 ? -16.050 -12.850 -7.034 1.00 89.44 197 LEU A O 1
ATOM 1616 N N . SER A 1 198 ? -14.504 -13.900 -8.274 1.00 90.31 198 SER A N 1
ATOM 1617 C CA . SER A 1 198 ? -15.219 -15.180 -8.339 1.00 90.31 198 SER A CA 1
ATOM 1618 C C . SER A 1 198 ? -14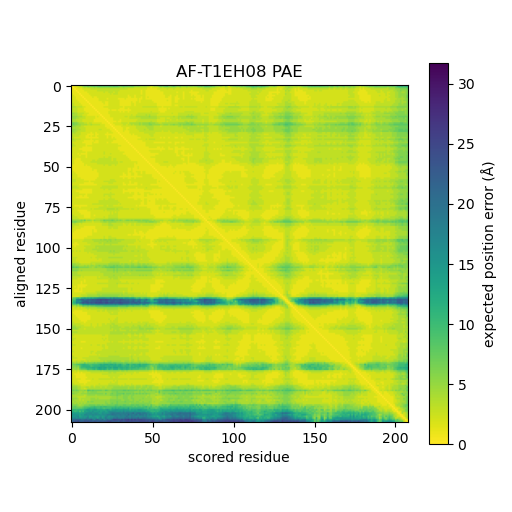.695 -16.229 -7.358 1.00 90.31 198 SER A C 1
ATOM 1620 O O . SER A 1 198 ? -15.332 -17.269 -7.179 1.00 90.31 198 SER A O 1
ATOM 1622 N N . GLY A 1 199 ? -13.521 -15.997 -6.761 1.00 86.88 199 GLY A N 1
ATOM 1623 C CA . GLY A 1 199 ? -12.793 -16.996 -5.976 1.00 86.88 199 GLY A CA 1
ATOM 1624 C C . GLY A 1 199 ? -12.295 -18.181 -6.812 1.00 86.88 199 GLY A C 1
ATOM 1625 O O . GLY A 1 199 ? -11.905 -19.205 -6.254 1.00 86.88 199 GLY A O 1
ATOM 1626 N N . ARG A 1 200 ? -12.347 -18.088 -8.148 1.00 84.94 200 ARG A N 1
ATOM 1627 C CA . ARG A 1 200 ? -11.989 -19.156 -9.088 1.00 84.94 200 ARG A CA 1
ATOM 1628 C C . ARG A 1 200 ? -11.142 -18.601 -10.221 1.00 84.94 200 ARG A C 1
ATOM 1630 O O . ARG A 1 200 ? -11.272 -17.446 -10.605 1.00 84.94 200 ARG A O 1
ATOM 1637 N N . LEU A 1 201 ? -10.278 -19.444 -10.763 1.00 84.62 201 LEU A N 1
ATOM 1638 C CA . LEU A 1 201 ? -9.399 -19.092 -11.867 1.00 84.62 201 LEU A CA 1
ATOM 1639 C C . LEU A 1 201 ? -9.247 -20.301 -12.782 1.00 84.62 201 LEU A C 1
ATOM 1641 O O . LEU A 1 201 ? -8.915 -21.384 -12.297 1.00 84.62 201 LEU A O 1
ATOM 1645 N N . ASP A 1 202 ? -9.466 -20.129 -14.085 1.00 79.94 202 ASP A N 1
ATOM 1646 C CA . ASP A 1 202 ? -8.982 -21.104 -15.062 1.00 79.94 202 ASP A CA 1
ATOM 1647 C C . ASP A 1 202 ? -7.479 -20.865 -15.247 1.00 79.94 202 ASP A C 1
ATOM 1649 O O . ASP A 1 202 ? -7.032 -19.744 -15.492 1.00 79.94 202 ASP A O 1
ATOM 1653 N N . CYS A 1 203 ? -6.674 -21.919 -15.123 1.00 75.06 203 CYS A N 1
ATOM 1654 C CA . CYS A 1 203 ? -5.226 -21.830 -15.286 1.00 75.06 203 CYS A CA 1
ATOM 1655 C C . CYS A 1 203 ? -4.811 -21.273 -16.659 1.00 75.06 203 CYS A C 1
ATOM 1657 O O . CYS A 1 203 ? -3.705 -20.752 -16.782 1.00 75.06 203 CYS A O 1
ATOM 1659 N N . LYS A 1 204 ? -5.678 -21.350 -17.677 1.00 76.69 204 LYS A N 1
ATOM 1660 C CA . LYS A 1 204 ? -5.446 -20.747 -19.000 1.00 76.69 204 LYS A CA 1
ATOM 1661 C C . LYS A 1 204 ? -5.432 -19.216 -18.980 1.00 76.69 204 LYS A C 1
ATOM 1663 O O . LYS A 1 204 ? -4.814 -18.617 -19.856 1.00 76.69 204 LYS A O 1
ATOM 1668 N N . ASP A 1 205 ? -6.065 -18.597 -17.987 1.00 75.25 205 ASP A N 1
ATOM 1669 C CA . ASP A 1 205 ? -6.190 -17.139 -17.865 1.00 75.25 205 ASP A CA 1
ATOM 1670 C C . ASP A 1 205 ? -5.019 -16.507 -17.092 1.00 75.25 205 ASP A C 1
ATOM 1672 O O . ASP A 1 205 ? -4.935 -15.284 -16.928 1.00 75.25 205 ASP A O 1
ATOM 1676 N N . VAL A 1 206 ? -4.078 -17.334 -16.623 1.00 73.06 206 VAL A N 1
ATOM 1677 C CA . VAL A 1 206 ? -2.814 -16.877 -16.047 1.00 73.06 206 VAL A CA 1
ATOM 1678 C C . VAL A 1 206 ? -1.865 -16.542 -17.191 1.00 73.06 206 VAL A C 1
ATOM 1680 O O . VAL A 1 206 ? -1.357 -17.427 -17.870 1.00 73.06 206 VAL A O 1
ATOM 1683 N N . ALA A 1 207 ? -1.602 -15.253 -17.404 1.00 66.25 207 ALA A N 1
ATOM 1684 C CA . ALA A 1 207 ? -0.571 -14.826 -18.344 1.00 66.25 207 ALA A CA 1
ATOM 1685 C C . ALA A 1 207 ? 0.815 -15.273 -17.837 1.00 66.25 207 ALA A C 1
ATOM 1687 O O . ALA A 1 207 ? 1.286 -14.770 -16.813 1.00 66.25 207 ALA A O 1
ATOM 1688 N N . ILE A 1 208 ? 1.448 -16.210 -18.543 1.00 56.00 208 ILE A N 1
ATOM 1689 C CA . ILE A 1 208 ? 2.813 -16.713 -18.295 1.00 56.00 208 ILE A CA 1
ATOM 1690 C C . ILE A 1 208 ? 3.778 -16.128 -19.334 1.00 56.00 208 ILE A C 1
ATOM 1692 O O . ILE A 1 208 ? 3.331 -15.855 -20.473 1.00 56.00 208 ILE A O 1
#

Organism: Helobdella robusta (NCBI:txid6412)

Solvent-accessible surface area (backbone atoms only — not comparable to full-atom values): 11542 Å² total; per-residue (Å²): 142,86,85,45,76,43,64,46,76,68,66,23,62,69,60,47,63,76,43,44,83,82,47,72,90,53,61,68,70,67,70,34,59,79,49,43,52,53,53,53,49,52,52,52,68,68,67,60,52,43,28,39,29,34,23,39,42,32,59,65,46,40,70,73,41,52,47,60,58,39,40,76,71,46,34,46,75,52,75,34,65,23,49,84,92,50,56,32,19,33,35,44,33,33,31,55,86,52,36,43,81,78,47,73,47,76,41,72,44,50,39,93,94,41,82,69,33,72,46,56,36,35,32,38,36,36,37,31,29,57,59,63,88,60,82,90,56,48,36,39,39,36,27,30,41,46,57,64,62,78,61,39,33,58,35,37,47,53,43,50,52,53,49,51,54,50,49,38,63,74,46,73,69,50,97,62,51,73,49,83,40,59,48,64,62,67,56,87,87,31,40,69,46,43,24,74,74,67,77,49,72,64,77,85,47,47,43,100

Foldseek 3Di:
DDFFEEFEALAALVNCVVPVVVVVVPDVVCSDPVNSLVVVLVVCVVPVGQKYKYWFAFQCCVVPPVQVSVVVVQKDKDWDAFDDPGGITIMMIGRPQFKDFPDKDKAAQQDPPDPLSHDRWIKIWTWIDTPPPPDPAIEIEIETEADQDPQNLVSLVSSVVSSVVVSCVVCVVDDHHYDYHYHSNDDPPQQVNVCVVPVDGDPVSRRD